Protein AF-A0A1F9VKQ4-F1 (afdb_monomer)

Structure (mmCIF, N/CA/C/O backbone):
data_AF-A0A1F9VKQ4-F1
#
_entry.id   AF-A0A1F9VKQ4-F1
#
loop_
_atom_site.group_PDB
_atom_site.id
_atom_site.type_symbol
_atom_site.label_atom_id
_atom_site.label_alt_id
_atom_site.label_comp_id
_atom_site.label_asym_id
_atom_site.label_entity_id
_atom_site.label_seq_id
_atom_site.pdbx_PDB_ins_code
_atom_site.Cartn_x
_atom_site.Cartn_y
_atom_site.Cartn_z
_atom_site.occupancy
_atom_site.B_iso_or_equiv
_atom_site.auth_seq_id
_atom_site.auth_comp_id
_atom_site.auth_asym_id
_atom_site.auth_atom_id
_atom_site.pdbx_PDB_model_num
ATOM 1 N N . MET A 1 1 ? 46.413 15.350 55.710 1.00 57.88 1 MET A N 1
ATOM 2 C CA . MET A 1 1 ? 45.207 14.485 55.782 1.00 57.88 1 MET A CA 1
ATOM 3 C C . MET A 1 1 ? 43.897 15.227 55.455 1.00 57.88 1 MET A C 1
ATOM 5 O O . MET A 1 1 ? 42.880 14.579 55.257 1.00 57.88 1 MET A O 1
ATOM 9 N N . ASN A 1 2 ? 43.898 16.558 55.298 1.00 55.31 2 ASN A N 1
ATOM 10 C CA . ASN A 1 2 ? 42.664 17.363 55.298 1.00 55.31 2 ASN A CA 1
ATOM 11 C C . ASN A 1 2 ? 41.826 17.285 54.000 1.00 55.31 2 ASN A C 1
ATOM 13 O O . ASN A 1 2 ? 40.623 17.528 54.040 1.00 55.31 2 ASN A O 1
ATOM 17 N N . HIS A 1 3 ? 42.414 16.903 52.859 1.00 55.75 3 HIS A N 1
ATOM 18 C CA . HIS A 1 3 ? 41.674 16.792 51.591 1.00 55.75 3 HIS A CA 1
ATOM 19 C C . HIS A 1 3 ? 40.710 15.593 51.538 1.00 55.75 3 HIS A C 1
ATOM 21 O O . HIS A 1 3 ? 39.694 15.662 50.848 1.00 55.75 3 HIS A O 1
ATOM 27 N N . LEU A 1 4 ? 40.980 14.518 52.290 1.00 59.16 4 LEU A N 1
ATOM 28 C CA . LEU A 1 4 ? 40.169 13.296 52.243 1.00 59.16 4 LEU A CA 1
ATOM 29 C C . LEU A 1 4 ? 38.803 13.482 52.932 1.00 59.16 4 LEU A C 1
ATOM 31 O O . LEU A 1 4 ? 37.781 13.028 52.422 1.00 59.16 4 LEU A O 1
ATOM 35 N N . HIS A 1 5 ? 38.762 14.230 54.041 1.00 63.38 5 HIS A N 1
ATOM 36 C CA . HIS A 1 5 ? 37.509 14.577 54.720 1.00 63.38 5 HIS A CA 1
ATOM 37 C C . HIS A 1 5 ? 36.634 15.532 53.895 1.00 63.38 5 HIS A C 1
ATOM 39 O O . HIS A 1 5 ? 35.417 15.369 53.874 1.00 63.38 5 HIS A O 1
ATOM 45 N N . GLY A 1 6 ? 37.234 16.470 53.151 1.00 70.19 6 GLY A N 1
ATOM 46 C CA . GLY A 1 6 ? 36.491 17.348 52.239 1.00 70.19 6 GLY A CA 1
ATOM 47 C C . GLY A 1 6 ? 35.797 16.589 51.100 1.00 70.19 6 GLY A C 1
ATOM 48 O O . GLY A 1 6 ? 34.691 16.955 50.702 1.00 70.19 6 GLY A O 1
ATOM 49 N N . PHE A 1 7 ? 36.409 15.505 50.607 1.00 73.69 7 PHE A N 1
ATOM 50 C CA . PHE A 1 7 ? 35.797 14.642 49.595 1.00 73.69 7 PHE A CA 1
ATOM 51 C C . PHE A 1 7 ? 34.649 13.803 50.177 1.00 73.69 7 PHE A C 1
ATOM 53 O O . PHE A 1 7 ? 33.563 13.789 49.599 1.00 73.69 7 PHE A O 1
ATOM 60 N N . LEU A 1 8 ? 34.841 13.188 51.355 1.00 70.88 8 LEU A N 1
ATOM 61 C CA . LEU A 1 8 ? 33.775 12.445 52.043 1.00 70.88 8 LEU A CA 1
ATOM 62 C C . LEU A 1 8 ? 32.556 13.327 52.349 1.00 70.88 8 LEU A C 1
ATOM 64 O O . LEU A 1 8 ? 31.427 12.914 52.104 1.00 70.88 8 LEU A O 1
ATOM 68 N N . TYR A 1 9 ? 32.773 14.549 52.846 1.00 77.50 9 TYR A N 1
ATOM 69 C CA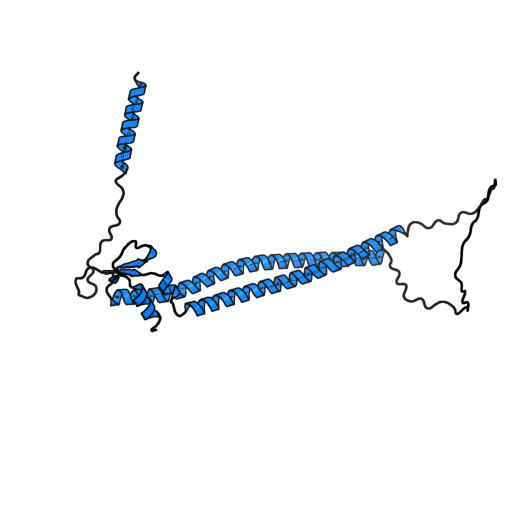 . TYR A 1 9 ? 31.677 15.454 53.199 1.00 77.50 9 TYR A CA 1
ATOM 70 C C . TYR A 1 9 ? 30.885 15.903 51.963 1.00 77.50 9 TYR A C 1
ATOM 72 O O . TYR A 1 9 ? 29.659 15.958 51.999 1.00 77.50 9 TYR A O 1
ATOM 80 N N . ARG A 1 10 ? 31.567 16.154 50.835 1.00 75.38 10 ARG A N 1
ATOM 81 C CA . ARG A 1 10 ? 30.910 16.448 49.550 1.00 75.38 10 ARG A CA 1
ATOM 82 C C . ARG A 1 10 ? 30.134 15.252 49.002 1.00 75.38 10 ARG A C 1
ATOM 84 O O . ARG A 1 10 ? 29.016 15.444 48.537 1.00 75.38 10 ARG A O 1
ATOM 91 N N . ALA A 1 11 ? 30.686 14.041 49.086 1.00 75.06 11 ALA A N 1
ATOM 92 C CA . ALA A 1 11 ? 29.993 12.824 48.665 1.00 75.06 11 ALA A CA 1
ATOM 93 C C . ALA A 1 11 ? 28.734 12.561 49.511 1.00 75.06 11 ALA A C 1
ATOM 95 O O . ALA A 1 11 ? 27.682 12.261 48.954 1.00 75.06 11 ALA A O 1
ATOM 96 N N . LEU A 1 12 ? 28.818 12.751 50.834 1.00 75.50 12 LEU A N 1
ATOM 97 C CA . LEU A 1 12 ? 27.683 12.639 51.755 1.00 75.50 12 LEU A CA 1
ATOM 98 C C . LEU A 1 12 ? 26.583 13.663 51.435 1.00 75.50 12 LEU A C 1
ATOM 100 O O . LEU A 1 12 ? 25.410 13.307 51.385 1.00 75.50 12 LEU A O 1
ATOM 104 N N . LEU A 1 13 ? 26.959 14.921 51.184 1.00 70.62 13 LEU A N 1
ATOM 105 C CA . LEU A 1 13 ? 26.013 15.997 50.872 1.00 70.62 13 LEU A CA 1
ATOM 106 C C . LEU A 1 13 ? 25.317 15.753 49.520 1.00 70.62 13 LEU A C 1
ATOM 108 O O . LEU A 1 13 ? 24.111 15.951 49.413 1.00 70.62 13 LEU A O 1
ATOM 112 N N . LEU A 1 14 ? 26.042 15.228 48.525 1.00 68.50 14 LEU A N 1
ATOM 113 C CA . LEU A 1 14 ? 25.485 14.856 47.218 1.00 68.50 14 LEU A CA 1
ATOM 114 C C . LEU A 1 14 ? 24.516 13.659 47.332 1.00 68.50 14 LEU A C 1
ATOM 116 O O . LEU A 1 14 ? 23.431 13.693 46.752 1.00 68.50 14 LEU A O 1
ATOM 120 N N . LEU A 1 15 ? 24.843 12.655 48.156 1.00 65.94 15 LEU A N 1
ATOM 121 C CA . LEU A 1 15 ? 23.941 11.542 48.496 1.00 65.94 15 LEU A CA 1
ATOM 122 C C . LEU A 1 15 ? 22.670 12.012 49.223 1.00 65.94 15 LEU A C 1
ATOM 124 O O . LEU A 1 15 ? 21.581 11.525 48.922 1.00 65.94 15 LEU A O 1
ATOM 128 N N . LEU A 1 16 ? 22.792 12.988 50.130 1.00 65.69 16 LEU A N 1
ATOM 129 C CA . LEU A 1 16 ? 21.657 13.580 50.844 1.00 65.69 16 LEU A CA 1
ATOM 130 C C . LEU A 1 16 ? 20.734 14.375 49.904 1.00 65.69 16 LEU A C 1
ATOM 132 O O . LEU A 1 16 ? 19.516 14.301 50.029 1.00 65.69 16 LEU A O 1
ATOM 136 N N . THR A 1 17 ? 21.291 15.106 48.932 1.00 61.44 17 THR A N 1
ATOM 137 C CA . THR A 1 17 ? 20.478 15.809 47.923 1.00 61.44 17 THR A CA 1
ATOM 138 C C . THR A 1 17 ? 19.822 14.865 46.918 1.00 61.44 17 THR A C 1
ATOM 140 O O . THR A 1 17 ? 18.753 15.181 46.403 1.00 61.44 17 THR A O 1
ATOM 143 N N . LEU A 1 18 ? 20.424 13.700 46.651 1.00 61.44 18 LEU A N 1
ATOM 144 C CA . LEU A 1 18 ? 19.888 12.738 45.688 1.00 61.44 18 LEU A CA 1
ATOM 145 C C . LEU A 1 18 ? 18.680 11.962 46.244 1.00 61.44 18 LEU A C 1
ATOM 147 O O . LEU A 1 18 ? 17.774 11.644 45.480 1.00 61.44 18 LEU A O 1
ATOM 151 N N . SER A 1 19 ? 18.610 11.708 47.559 1.00 59.59 19 SER A N 1
ATOM 152 C CA . SER A 1 19 ? 17.428 11.071 48.165 1.00 59.59 19 SER A CA 1
ATOM 153 C C . SER A 1 19 ? 16.208 11.999 48.228 1.00 59.59 19 SER A C 1
ATOM 155 O O . SER A 1 19 ? 15.076 11.528 48.125 1.00 59.59 19 SER A O 1
ATOM 157 N N . ALA A 1 20 ? 16.423 13.315 48.331 1.00 57.75 20 ALA A N 1
ATOM 158 C CA . ALA A 1 20 ? 15.356 14.315 48.385 1.00 57.75 20 ALA A CA 1
ATOM 159 C C . ALA A 1 20 ? 14.587 14.489 47.058 1.00 57.75 20 ALA A C 1
ATOM 161 O O . ALA A 1 20 ? 13.496 15.058 47.059 1.00 57.75 20 ALA A O 1
ATOM 162 N N . LEU A 1 21 ? 15.123 14.001 45.931 1.00 56.91 21 LEU A N 1
ATOM 163 C CA . LEU A 1 21 ? 14.508 14.160 44.605 1.00 56.91 21 LEU A CA 1
ATOM 164 C C . LEU A 1 21 ? 13.556 13.008 44.218 1.00 56.91 21 LEU A C 1
ATOM 166 O O . LEU A 1 21 ? 12.821 13.118 43.240 1.00 56.91 21 LEU A O 1
ATOM 170 N N . SER A 1 22 ? 13.514 11.926 45.001 1.00 59.12 22 SER A N 1
ATOM 171 C CA . SER A 1 22 ? 12.709 10.723 44.718 1.00 59.12 22 SER A CA 1
ATOM 172 C C . SER A 1 22 ? 11.202 10.868 45.002 1.00 59.12 22 SER A C 1
ATOM 174 O O . SER A 1 22 ? 10.463 9.896 44.881 1.00 59.12 22 SER A O 1
ATOM 176 N N . GLY A 1 23 ? 10.733 12.056 45.399 1.00 57.00 23 GLY A N 1
ATOM 177 C CA . GLY A 1 23 ? 9.344 12.309 45.812 1.00 57.00 23 GLY A CA 1
ATOM 178 C C . GLY A 1 23 ? 8.351 12.641 44.689 1.00 57.00 23 GLY A C 1
ATOM 179 O O . GLY A 1 23 ? 7.179 12.853 44.977 1.00 57.00 23 GLY A O 1
ATOM 180 N N . LEU A 1 24 ? 8.787 12.711 43.426 1.00 53.91 24 LEU A N 1
ATOM 181 C CA . LEU A 1 24 ? 7.959 13.147 42.287 1.00 53.91 24 LEU A CA 1
ATOM 182 C C . LEU A 1 24 ? 7.367 11.983 41.473 1.00 53.91 24 LEU A C 1
ATOM 184 O O . LEU A 1 24 ? 7.356 12.014 40.244 1.00 53.91 24 LEU A O 1
ATOM 188 N N . VAL A 1 25 ? 6.844 10.962 42.156 1.00 60.25 25 VAL A N 1
ATOM 189 C CA . VAL A 1 25 ? 5.980 9.943 41.534 1.00 60.25 25 VAL A CA 1
ATOM 190 C C . VAL A 1 25 ? 4.527 10.270 41.871 1.00 60.25 25 VAL A C 1
ATOM 192 O O . VAL A 1 25 ? 3.905 9.642 42.726 1.00 60.25 25 VAL A O 1
ATOM 195 N N . SER A 1 26 ? 3.994 11.302 41.218 1.00 59.41 26 SER A N 1
ATOM 196 C CA . SER A 1 26 ? 2.575 11.641 41.315 1.00 59.41 26 SER A CA 1
ATOM 197 C C . SER A 1 26 ? 1.747 10.537 40.660 1.00 59.41 26 SER A C 1
ATOM 199 O O . SER A 1 26 ? 1.803 10.359 39.443 1.00 59.41 26 SER A O 1
ATOM 201 N N . SER A 1 27 ? 0.970 9.803 41.457 1.00 64.88 27 SER A N 1
ATOM 202 C CA . SER A 1 27 ? -0.070 8.925 40.921 1.00 64.88 27 SER A CA 1
ATOM 203 C C . SER A 1 27 ? -1.095 9.770 40.162 1.00 64.88 27 SER A C 1
ATOM 205 O O . SER A 1 27 ? -1.531 10.809 40.663 1.00 64.88 27 SER A O 1
ATOM 207 N N . VAL A 1 28 ? -1.485 9.339 38.961 1.00 65.00 28 VAL A N 1
ATOM 208 C CA . VAL A 1 28 ? -2.601 9.955 38.232 1.00 65.00 28 VAL A CA 1
ATOM 209 C C . VAL A 1 28 ? -3.895 9.454 38.863 1.00 65.00 28 VAL A C 1
ATOM 211 O O . VAL A 1 28 ? -4.481 8.461 38.435 1.00 65.00 28 VAL A O 1
ATOM 214 N N . GLU A 1 29 ? -4.327 10.134 39.918 1.00 62.53 29 GLU A N 1
ATOM 215 C CA . GLU A 1 29 ? -5.681 9.982 40.435 1.00 62.53 29 GLU A CA 1
ATOM 216 C C . GLU A 1 29 ? -6.648 10.650 39.455 1.00 62.53 29 GLU A C 1
ATOM 218 O O . GLU A 1 29 ? -6.517 11.834 39.147 1.00 62.53 29 GLU A O 1
ATOM 223 N N . ILE A 1 30 ? -7.613 9.884 38.943 1.00 65.75 30 ILE A N 1
ATOM 224 C CA . ILE A 1 30 ? -8.718 10.416 38.144 1.00 65.75 30 ILE A CA 1
ATOM 225 C C . ILE A 1 30 ? -9.834 10.778 39.133 1.00 65.75 30 ILE A C 1
ATOM 227 O O . ILE A 1 30 ? -10.497 9.866 39.638 1.00 65.75 30 ILE A O 1
ATOM 231 N N . PRO A 1 31 ? -10.061 12.068 39.454 1.00 56.34 31 PRO A N 1
ATOM 232 C CA . PRO A 1 31 ? -11.172 12.450 40.306 1.00 56.34 31 PRO A CA 1
ATOM 233 C C . PRO A 1 31 ? -12.478 12.181 39.557 1.00 56.34 31 PRO A C 1
ATOM 235 O O . PRO A 1 31 ? -12.860 12.921 38.653 1.00 56.34 31 PRO A O 1
ATOM 238 N N . LEU A 1 32 ? -13.175 11.114 39.949 1.00 58.09 32 LEU A N 1
ATOM 239 C CA . LEU A 1 32 ? -14.551 10.872 39.532 1.00 58.09 32 LEU A CA 1
ATOM 240 C C . LEU A 1 32 ? -15.447 11.906 40.223 1.00 58.09 32 LEU A C 1
ATOM 242 O O . LEU A 1 32 ? -16.005 11.659 41.296 1.00 58.09 32 LEU A O 1
ATOM 246 N N . GLU A 1 33 ? -15.555 13.088 39.615 1.00 53.28 33 GLU A N 1
ATOM 247 C CA . GLU A 1 33 ? -16.586 14.055 39.970 1.00 53.28 33 GLU A CA 1
ATOM 248 C C . GLU A 1 33 ? -17.944 13.345 39.910 1.00 53.28 33 GLU A C 1
ATOM 250 O O . GLU A 1 33 ? -18.244 12.621 38.958 1.00 53.28 33 GLU A O 1
ATOM 255 N N . LYS A 1 34 ? -18.771 13.519 40.948 1.00 46.44 34 LYS A N 1
ATOM 256 C CA . LYS A 1 34 ? -20.112 12.921 41.020 1.00 46.44 34 LYS A CA 1
ATOM 257 C C . LYS A 1 34 ? -21.082 13.681 40.111 1.00 46.44 34 LYS A C 1
ATOM 259 O O . LYS A 1 34 ? -22.058 14.264 40.579 1.00 46.44 34 LYS A O 1
ATOM 264 N N . GLY A 1 35 ? -20.794 13.673 38.813 1.00 45.03 35 GLY A N 1
ATOM 265 C CA . GLY A 1 35 ? -21.676 14.165 37.771 1.00 45.03 35 GLY A CA 1
ATOM 266 C C . GLY A 1 35 ? -22.963 13.353 37.782 1.00 45.03 35 GLY A C 1
ATOM 267 O O . GLY A 1 35 ? -22.974 12.183 37.407 1.00 45.03 35 GLY A O 1
ATOM 268 N N . VAL A 1 36 ? -24.054 13.974 38.230 1.00 44.88 36 VAL A N 1
ATOM 269 C CA . VAL A 1 36 ? -25.391 13.375 38.201 1.00 44.88 36 VAL A CA 1
ATOM 270 C C . VAL A 1 36 ? -25.880 13.352 36.754 1.00 44.88 36 VAL A C 1
ATOM 272 O O . VAL A 1 36 ? -26.645 14.213 36.323 1.00 44.88 36 VAL A O 1
ATOM 275 N N . ILE A 1 37 ? -25.444 12.349 35.994 1.00 49.03 37 ILE A N 1
ATOM 276 C CA . ILE A 1 37 ? -26.056 12.022 34.710 1.00 49.03 37 ILE A CA 1
ATOM 277 C C . ILE A 1 37 ? -27.346 11.253 35.022 1.00 49.03 37 ILE A C 1
ATOM 279 O O . ILE A 1 37 ? -27.329 10.101 35.446 1.00 49.03 37 ILE A O 1
ATOM 283 N N . ASN A 1 38 ? -28.480 11.936 34.854 1.00 45.00 38 ASN A N 1
ATOM 284 C CA . ASN A 1 38 ? -29.836 11.383 34.934 1.00 45.00 38 ASN A CA 1
ATOM 285 C C . ASN A 1 38 ? -30.216 10.681 36.256 1.00 45.00 38 ASN A C 1
ATOM 287 O O . ASN A 1 38 ? -30.722 9.562 36.277 1.00 45.00 38 ASN A O 1
ATOM 291 N N . GLY A 1 39 ? -30.075 11.395 37.377 1.00 43.97 39 GLY A N 1
ATOM 292 C CA . GLY A 1 39 ? -30.936 11.193 38.554 1.00 43.97 39 GLY A CA 1
ATOM 293 C C . GLY A 1 39 ? -30.699 9.944 39.413 1.00 43.97 39 GLY A C 1
ATOM 294 O O . GLY A 1 39 ? -31.391 9.781 40.417 1.00 43.97 39 GLY A O 1
ATOM 295 N N . SER A 1 40 ? -29.717 9.096 39.097 1.00 43.75 40 SER A N 1
ATOM 296 C CA . SER A 1 40 ? -29.242 8.055 40.017 1.00 43.75 40 SER A CA 1
ATOM 297 C C . SER A 1 40 ? -27.865 8.438 40.558 1.00 43.75 40 SER A C 1
ATOM 299 O O . SER A 1 40 ? -26.942 8.687 39.790 1.00 43.75 40 SER A O 1
ATOM 301 N N . GLY A 1 41 ? -27.717 8.507 41.885 1.00 42.62 41 GLY A N 1
ATOM 302 C CA . GLY A 1 41 ? -26.479 8.919 42.565 1.00 42.62 41 GLY A CA 1
ATOM 303 C C . GLY A 1 41 ? -25.359 7.872 42.542 1.00 42.62 41 GLY A C 1
ATOM 304 O O . GLY A 1 41 ? -24.654 7.712 43.538 1.00 42.62 41 GLY A O 1
ATOM 305 N N . LYS A 1 42 ? -25.233 7.122 41.444 1.00 48.66 42 LYS A N 1
ATOM 306 C CA . LYS A 1 42 ? -24.155 6.161 41.223 1.00 48.66 42 LYS A CA 1
ATOM 307 C C . LYS A 1 42 ? -22.899 6.914 40.790 1.00 48.66 42 LYS A C 1
ATOM 309 O O . LYS A 1 42 ? -22.965 7.809 39.954 1.00 48.66 42 LYS A O 1
ATOM 314 N N . SER A 1 43 ? -21.754 6.546 41.358 1.00 52.44 43 SER A N 1
ATOM 315 C CA . SER A 1 43 ? -20.458 6.854 40.748 1.00 52.44 43 SER A CA 1
ATOM 316 C C . SER A 1 43 ? -20.433 6.271 39.339 1.00 52.44 43 SER A C 1
ATOM 318 O O . SER A 1 43 ? -20.848 5.126 39.172 1.00 52.44 43 SER A O 1
ATOM 320 N N . GLY A 1 44 ? -19.958 7.039 38.361 1.00 62.28 44 GLY A N 1
ATOM 321 C CA . GLY A 1 44 ? -19.877 6.588 36.977 1.00 62.28 44 GLY A CA 1
ATOM 322 C C . GLY A 1 44 ? -19.103 5.280 36.848 1.00 62.28 44 GLY A C 1
ATOM 323 O O . GLY A 1 44 ? -17.935 5.223 37.235 1.00 62.28 44 GLY A O 1
ATOM 324 N N . ASP A 1 45 ? -19.751 4.244 36.316 1.00 81.19 45 ASP A N 1
ATOM 325 C CA . ASP A 1 45 ? -19.112 2.942 36.154 1.00 81.19 45 ASP A CA 1
ATOM 326 C C . ASP A 1 45 ? -18.014 3.029 35.081 1.00 81.19 45 ASP A C 1
ATOM 328 O O . ASP A 1 45 ? -18.150 3.718 34.061 1.00 81.19 45 ASP A O 1
ATOM 332 N N . ILE A 1 46 ? -16.904 2.333 35.334 1.00 88.00 46 ILE A N 1
ATOM 333 C CA . ILE A 1 46 ? -15.792 2.190 34.393 1.00 88.00 46 ILE A CA 1
ATOM 334 C C . ILE A 1 46 ? -15.998 0.881 33.636 1.00 88.00 46 ILE A C 1
ATOM 336 O O . ILE A 1 46 ? -16.080 -0.184 34.250 1.00 88.00 46 ILE A O 1
ATOM 340 N N . ALA A 1 47 ? -16.046 0.959 32.309 1.00 92.12 47 ALA A N 1
ATOM 341 C CA . ALA A 1 47 ? -16.046 -0.205 31.433 1.00 92.12 47 ALA A CA 1
ATOM 342 C C . ALA A 1 47 ? -14.702 -0.357 30.714 1.00 92.12 47 ALA A C 1
ATOM 344 O O . ALA A 1 47 ? -13.912 0.584 30.594 1.00 92.12 47 ALA A O 1
ATOM 345 N N . TYR A 1 48 ? -14.455 -1.548 30.180 1.00 93.56 48 TYR A N 1
ATOM 346 C CA . TYR A 1 48 ? -13.359 -1.791 29.254 1.00 93.56 48 TYR A CA 1
ATOM 347 C C . TYR A 1 48 ? -13.820 -2.609 28.049 1.00 93.56 48 TYR A C 1
ATOM 349 O O . TYR A 1 48 ? -14.817 -3.329 28.102 1.00 93.56 48 TYR A O 1
ATOM 357 N N . LEU A 1 49 ? -13.104 -2.482 26.933 1.00 94.50 49 LEU A N 1
ATOM 358 C CA . LEU A 1 49 ? -13.433 -3.182 25.691 1.00 94.50 49 LEU A CA 1
ATOM 359 C C . LEU A 1 49 ? -12.193 -3.481 24.858 1.00 94.50 49 LEU A C 1
ATOM 361 O O . LEU A 1 49 ? -11.206 -2.759 24.928 1.00 94.50 49 LEU A O 1
ATOM 365 N N . ASN A 1 50 ? -12.248 -4.521 24.031 1.00 95.56 50 ASN A N 1
ATOM 366 C CA . ASN A 1 50 ? -11.175 -4.852 23.097 1.00 95.56 50 ASN A CA 1
ATOM 367 C C . ASN A 1 50 ? -11.499 -4.339 21.678 1.00 95.56 50 ASN A C 1
ATOM 369 O O . ASN A 1 50 ? -12.332 -4.927 20.980 1.00 95.56 50 ASN A O 1
ATOM 373 N N . ILE A 1 51 ? -10.840 -3.250 21.251 1.00 93.38 51 ILE A N 1
ATOM 374 C CA . ILE A 1 51 ? -11.047 -2.642 19.919 1.00 93.38 51 ILE A CA 1
ATOM 375 C C . ILE A 1 51 ? -10.741 -3.650 18.805 1.00 93.38 51 ILE A C 1
ATOM 377 O O . ILE A 1 51 ? -11.525 -3.771 17.865 1.00 93.38 51 ILE A O 1
ATOM 381 N N . ASP A 1 52 ? -9.648 -4.407 18.916 1.00 94.12 52 ASP A N 1
ATOM 382 C CA . ASP A 1 52 ? -9.173 -5.318 17.864 1.00 94.12 52 ASP A CA 1
ATOM 383 C C . ASP A 1 52 ? -10.184 -6.427 17.538 1.00 94.12 52 ASP A C 1
ATOM 385 O O . ASP A 1 52 ? -10.383 -6.789 16.371 1.00 94.12 52 ASP A O 1
ATOM 389 N N . ARG A 1 53 ? -10.867 -6.947 18.565 1.00 95.25 53 ARG A N 1
ATOM 390 C CA . ARG A 1 53 ? -11.928 -7.955 18.456 1.00 95.25 53 ARG A CA 1
ATOM 391 C C . ARG A 1 53 ? -13.204 -7.357 17.867 1.00 95.25 53 ARG A C 1
ATOM 393 O O . ARG A 1 53 ? -13.788 -7.982 16.984 1.00 95.25 53 ARG A O 1
ATOM 400 N N . ILE A 1 54 ? -13.593 -6.147 18.280 1.00 95.12 54 ILE A N 1
ATOM 401 C CA . ILE A 1 54 ? -14.745 -5.420 17.711 1.00 95.12 54 ILE A CA 1
ATOM 402 C C . ILE A 1 54 ? -14.507 -5.123 16.226 1.00 95.12 54 ILE A C 1
ATOM 404 O O . ILE A 1 54 ? -15.313 -5.506 15.379 1.00 95.12 54 ILE A O 1
ATOM 408 N N . PHE A 1 55 ? -13.365 -4.518 15.891 1.00 93.38 55 PHE A N 1
ATOM 409 C CA . PHE A 1 55 ? -12.941 -4.255 14.516 1.00 93.38 55 PHE A CA 1
ATOM 410 C C . PHE A 1 55 ? -12.894 -5.552 13.701 1.00 93.38 55 PHE A C 1
ATOM 412 O O . PHE A 1 55 ? -13.332 -5.596 12.551 1.00 93.38 55 PHE A O 1
ATOM 419 N N . SER A 1 56 ? -12.419 -6.646 14.306 1.00 92.69 56 SER A N 1
ATOM 420 C CA . SER A 1 56 ? -12.344 -7.943 13.637 1.00 92.69 56 SER A CA 1
ATOM 421 C C . SER A 1 56 ? -13.685 -8.616 13.374 1.00 92.69 56 SER A C 1
ATOM 423 O O . SER A 1 56 ? -13.764 -9.361 12.396 1.00 92.69 56 SER A O 1
ATOM 425 N N . ALA A 1 57 ? -14.698 -8.346 14.198 1.00 93.19 57 ALA A N 1
ATOM 426 C CA . ALA A 1 57 ? -16.067 -8.840 14.057 1.00 93.19 57 ALA A CA 1
ATOM 427 C C . ALA A 1 57 ? -16.993 -7.883 13.274 1.00 93.19 57 ALA A C 1
ATOM 429 O O . ALA A 1 57 ? -18.161 -8.208 13.054 1.00 93.19 57 ALA A O 1
ATOM 430 N N . HIS A 1 58 ? -16.487 -6.717 12.856 1.00 94.06 58 HIS A N 1
ATOM 431 C CA . HIS A 1 58 ? -17.266 -5.669 12.201 1.00 94.06 58 HIS A CA 1
ATOM 432 C C . HIS A 1 58 ? -17.816 -6.129 10.833 1.00 94.06 58 HIS A C 1
ATOM 434 O O . HIS A 1 58 ? -17.029 -6.537 9.970 1.00 94.06 58 HIS A O 1
ATOM 440 N N . PRO A 1 59 ? -19.130 -5.999 10.554 1.00 91.25 59 PRO A N 1
ATOM 441 C CA . PRO A 1 59 ? -19.760 -6.593 9.367 1.00 91.25 59 PRO A CA 1
ATOM 442 C C . PRO A 1 59 ? -19.178 -6.070 8.045 1.00 91.25 59 PRO A C 1
ATOM 444 O O . PRO A 1 59 ? -19.032 -6.814 7.076 1.00 91.25 59 PRO A O 1
ATOM 447 N N . MET A 1 60 ? -18.762 -4.799 7.999 1.00 90.50 60 MET A N 1
ATOM 448 C CA . MET A 1 60 ? -18.165 -4.219 6.790 1.00 90.50 60 MET A CA 1
ATOM 449 C C . MET A 1 60 ? -16.713 -4.655 6.523 1.00 90.50 60 MET A C 1
ATOM 451 O O . MET A 1 60 ? -16.238 -4.433 5.410 1.00 90.50 60 MET A O 1
ATOM 455 N N . LYS A 1 61 ? -15.999 -5.268 7.486 1.00 90.25 61 LYS A N 1
ATOM 456 C CA . LYS A 1 61 ? -14.550 -5.557 7.391 1.00 90.25 61 LYS A CA 1
ATOM 457 C C . LYS A 1 61 ? -14.181 -6.291 6.103 1.00 90.25 61 LYS A C 1
ATOM 459 O O . LYS A 1 61 ? -13.286 -5.858 5.382 1.00 90.25 61 LYS A O 1
ATOM 464 N N . ASN A 1 62 ? -14.906 -7.362 5.780 1.00 90.50 62 ASN A N 1
ATOM 465 C CA . ASN A 1 62 ? -14.633 -8.173 4.590 1.00 90.50 62 ASN A CA 1
ATOM 466 C C . ASN A 1 62 ? -14.843 -7.380 3.290 1.00 90.50 62 ASN A C 1
ATOM 468 O O . ASN A 1 62 ? -14.065 -7.528 2.351 1.00 90.50 62 ASN A O 1
ATOM 472 N N . ARG A 1 63 ? -15.849 -6.493 3.251 1.00 92.12 63 ARG A N 1
ATOM 473 C CA . ARG A 1 63 ? -16.117 -5.639 2.086 1.00 92.12 63 ARG A CA 1
ATOM 474 C C . ARG A 1 63 ? -15.029 -4.586 1.896 1.00 92.12 63 ARG A C 1
ATOM 476 O O . ARG A 1 63 ? -14.570 -4.403 0.778 1.00 92.12 63 ARG A O 1
ATOM 483 N N . LEU A 1 64 ? -14.604 -3.922 2.974 1.00 93.12 64 LEU A N 1
ATOM 484 C CA . LEU A 1 64 ? -13.554 -2.899 2.904 1.00 93.12 64 LEU A CA 1
ATOM 485 C C . LEU A 1 64 ? -12.182 -3.517 2.598 1.00 93.12 64 LEU A C 1
ATOM 487 O O . LEU A 1 64 ? -11.412 -2.932 1.844 1.00 93.12 64 LEU A O 1
ATOM 491 N N . LYS A 1 65 ? -11.902 -4.731 3.098 1.00 92.31 65 LYS A N 1
ATOM 492 C CA . LYS A 1 65 ? -10.717 -5.494 2.689 1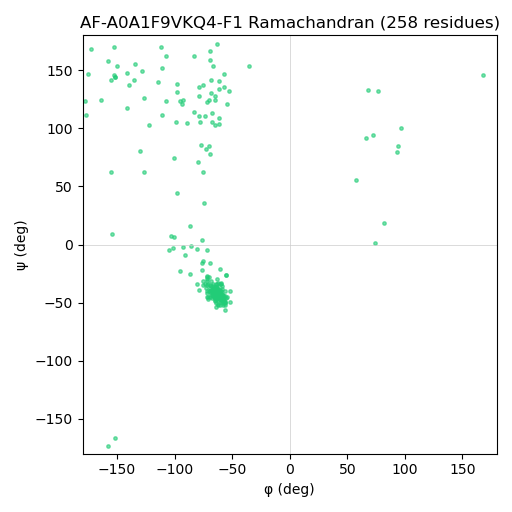.00 92.31 65 LYS A CA 1
ATOM 493 C C . LYS A 1 65 ? -10.744 -5.798 1.187 1.00 92.31 65 LYS A C 1
ATOM 495 O O . LYS A 1 65 ? -9.749 -5.556 0.517 1.00 92.31 65 LYS A O 1
ATOM 500 N N . ALA A 1 66 ? -11.868 -6.283 0.654 1.00 94.81 66 ALA A N 1
ATOM 501 C CA . ALA A 1 66 ? -12.003 -6.554 -0.779 1.00 94.81 66 ALA A CA 1
ATOM 502 C C . ALA A 1 66 ? -11.892 -5.276 -1.639 1.00 94.81 66 ALA A C 1
ATOM 504 O O . ALA A 1 66 ? -11.285 -5.307 -2.704 1.00 94.81 66 ALA A O 1
ATOM 505 N N . GLU A 1 67 ? -12.430 -4.147 -1.163 1.00 94.00 67 GLU A N 1
ATOM 506 C CA . GLU A 1 67 ? -12.300 -2.823 -1.795 1.00 94.00 67 GLU A CA 1
ATOM 507 C C . GLU A 1 67 ? -10.829 -2.369 -1.859 1.00 94.00 67 GLU A C 1
ATOM 509 O O . GLU A 1 67 ? -10.361 -1.937 -2.912 1.00 94.00 67 GLU A O 1
ATOM 514 N N . PHE A 1 68 ? -10.076 -2.545 -0.768 1.00 96.31 68 PHE A N 1
ATOM 515 C CA . PHE A 1 68 ? -8.638 -2.267 -0.718 1.00 96.31 68 PHE A CA 1
ATOM 516 C C . PHE A 1 68 ? -7.826 -3.195 -1.631 1.00 96.31 68 PHE A C 1
ATOM 518 O O . PHE A 1 68 ? -7.007 -2.733 -2.422 1.00 96.31 68 PHE A O 1
ATOM 525 N N . GLU A 1 69 ? -8.073 -4.504 -1.560 1.00 96.56 69 GLU A N 1
ATOM 526 C CA . GLU A 1 69 ? -7.357 -5.521 -2.337 1.00 96.56 69 GLU A CA 1
ATOM 527 C C . GLU A 1 69 ? -7.596 -5.348 -3.851 1.00 96.56 69 GLU A C 1
ATOM 529 O O . GLU A 1 69 ? -6.667 -5.489 -4.646 1.00 96.56 69 GLU A O 1
ATOM 534 N N . ALA A 1 70 ? -8.790 -4.900 -4.256 1.00 96.56 70 ALA A N 1
ATOM 535 C CA . ALA A 1 70 ? -9.078 -4.517 -5.638 1.00 96.56 70 ALA A CA 1
ATOM 536 C C . ALA A 1 70 ? -8.283 -3.281 -6.114 1.00 96.56 70 ALA A C 1
A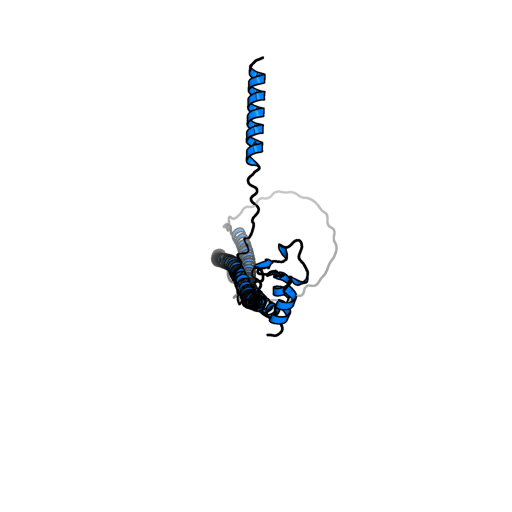TOM 538 O O . ALA A 1 70 ? -7.809 -3.271 -7.253 1.00 96.56 70 ALA A O 1
ATOM 539 N N . ASP A 1 71 ? -8.098 -2.250 -5.277 1.00 96.06 71 ASP A N 1
ATOM 540 C CA . ASP A 1 71 ? -7.272 -1.083 -5.641 1.00 96.06 71 ASP A CA 1
ATOM 541 C C . ASP A 1 71 ? -5.771 -1.432 -5.673 1.00 96.06 71 ASP A C 1
ATOM 543 O O . ASP A 1 71 ? -5.042 -0.973 -6.556 1.00 96.06 71 ASP A O 1
ATOM 547 N N . VAL A 1 72 ? -5.318 -2.322 -4.780 1.00 97.62 72 VAL A N 1
ATOM 548 C CA . VAL A 1 72 ? -3.965 -2.903 -4.811 1.00 97.62 72 VAL A CA 1
ATOM 549 C C . VAL A 1 72 ? -3.708 -3.616 -6.142 1.00 97.62 72 VAL A C 1
ATOM 551 O O . VAL A 1 72 ? -2.717 -3.312 -6.809 1.00 97.62 72 VAL A O 1
ATOM 554 N N . GLU A 1 73 ? -4.586 -4.531 -6.564 1.00 97.38 73 GLU A N 1
ATOM 555 C CA . GLU A 1 73 ? -4.406 -5.268 -7.823 1.00 97.38 73 GLU A CA 1
ATOM 556 C C . GLU A 1 73 ? -4.502 -4.360 -9.054 1.00 97.38 73 GLU A C 1
ATOM 558 O O . GLU A 1 73 ? -3.681 -4.471 -9.966 1.00 97.38 73 GLU A O 1
ATOM 563 N N . LYS A 1 74 ? -5.415 -3.381 -9.057 1.00 97.00 74 LYS A N 1
ATOM 564 C CA . LYS A 1 74 ? -5.508 -2.372 -10.122 1.00 97.00 74 LYS A CA 1
ATOM 565 C C . LYS A 1 74 ? -4.196 -1.592 -10.295 1.00 97.00 74 LYS A C 1
ATOM 567 O O . LYS A 1 74 ? -3.712 -1.441 -11.417 1.00 97.00 74 LYS A O 1
ATOM 572 N N . ARG A 1 75 ? -3.596 -1.123 -9.195 1.00 96.19 75 ARG A N 1
ATOM 573 C CA . ARG A 1 75 ? -2.323 -0.372 -9.202 1.00 96.19 75 ARG A CA 1
ATOM 574 C C . ARG A 1 75 ? -1.115 -1.243 -9.541 1.00 96.19 75 ARG A C 1
ATOM 576 O O . ARG A 1 75 ? -0.186 -0.768 -10.193 1.00 96.19 75 ARG A O 1
ATOM 583 N N . LYS A 1 76 ? -1.115 -2.518 -9.134 1.00 95.81 76 LYS A N 1
ATOM 584 C CA . LYS A 1 76 ? -0.106 -3.497 -9.571 1.00 95.81 76 LYS A CA 1
ATOM 585 C C . LYS A 1 76 ? -0.192 -3.737 -11.077 1.00 95.81 76 LYS A C 1
ATOM 587 O O . LYS A 1 76 ? 0.840 -3.700 -11.741 1.00 95.81 76 LYS A O 1
ATOM 592 N N . ALA A 1 77 ? -1.394 -3.942 -11.619 1.00 96.62 77 ALA A N 1
ATOM 593 C CA . ALA A 1 77 ? -1.608 -4.191 -13.044 1.00 96.62 77 ALA A CA 1
ATOM 594 C C . ALA A 1 77 ? -1.103 -3.031 -13.922 1.00 96.62 77 ALA A C 1
ATOM 596 O O . ALA A 1 77 ? -0.459 -3.271 -14.941 1.00 96.62 77 ALA A O 1
ATOM 597 N N . GLU A 1 78 ? -1.311 -1.783 -13.489 1.00 95.75 78 GLU A N 1
ATOM 598 C CA . GLU A 1 78 ? -0.757 -0.585 -14.135 1.00 95.75 78 GLU A CA 1
ATOM 599 C C . GLU A 1 78 ? 0.784 -0.637 -14.213 1.00 95.75 78 GLU A C 1
ATOM 601 O O . GLU A 1 78 ? 1.367 -0.498 -15.291 1.00 95.75 78 GLU A O 1
ATOM 606 N N . ILE A 1 79 ? 1.455 -0.928 -13.091 1.00 96.31 79 ILE A N 1
ATOM 607 C CA . ILE A 1 79 ? 2.922 -1.056 -13.028 1.00 96.31 79 ILE A CA 1
ATOM 608 C C . ILE A 1 79 ? 3.423 -2.227 -13.891 1.00 96.31 79 ILE A C 1
ATOM 610 O O . ILE A 1 79 ? 4.433 -2.090 -14.584 1.00 96.31 79 ILE A O 1
ATOM 614 N N . VAL A 1 80 ? 2.724 -3.366 -13.885 1.00 97.31 80 VAL A N 1
ATOM 615 C CA . VAL A 1 80 ? 3.062 -4.542 -14.706 1.00 97.31 80 VAL A CA 1
ATOM 616 C C . VAL A 1 80 ? 2.961 -4.220 -16.198 1.00 97.31 80 VAL A C 1
ATOM 618 O O . VAL A 1 80 ? 3.861 -4.591 -16.949 1.00 97.31 80 VAL A O 1
ATOM 621 N N . LEU A 1 81 ? 1.936 -3.479 -16.629 1.00 96.12 81 LEU A N 1
ATOM 622 C CA . LEU A 1 81 ? 1.763 -3.074 -18.026 1.00 96.12 81 LEU A CA 1
ATOM 623 C C . LEU A 1 81 ? 2.895 -2.144 -18.496 1.00 96.12 81 LEU A C 1
ATOM 625 O O . LEU A 1 81 ? 3.470 -2.364 -19.565 1.00 96.12 81 LEU A O 1
ATOM 629 N N . LEU A 1 82 ? 3.280 -1.152 -17.683 1.00 95.06 82 LEU A N 1
ATOM 630 C CA . LEU A 1 82 ? 4.433 -0.293 -17.984 1.00 95.06 82 LEU A CA 1
ATOM 631 C C . LEU A 1 82 ? 5.754 -1.087 -17.996 1.00 95.06 82 LEU A C 1
ATOM 633 O O . LEU A 1 82 ? 6.605 -0.853 -18.857 1.00 95.06 82 LEU A O 1
ATOM 637 N N . SER A 1 83 ? 5.921 -2.037 -17.072 1.00 95.25 83 SER A N 1
ATOM 638 C CA . SER A 1 83 ? 7.098 -2.913 -16.996 1.00 95.25 83 SER A CA 1
ATOM 639 C C . SER A 1 83 ? 7.218 -3.827 -18.224 1.00 95.25 83 SER A C 1
ATOM 641 O O . SER A 1 83 ? 8.306 -3.959 -18.786 1.00 95.25 83 SER A O 1
ATOM 643 N N . GLY A 1 84 ? 6.098 -4.381 -18.705 1.00 96.75 84 GLY A N 1
ATOM 644 C CA . GLY A 1 84 ? 6.029 -5.163 -19.943 1.00 96.75 84 GLY A CA 1
ATOM 645 C C . GLY A 1 84 ? 6.480 -4.357 -21.162 1.00 96.75 84 GLY A C 1
ATOM 646 O O . GLY A 1 84 ? 7.395 -4.774 -21.867 1.00 96.75 84 GLY A O 1
ATOM 647 N N . ALA A 1 85 ? 5.957 -3.138 -21.330 1.00 95.56 85 ALA A N 1
ATOM 648 C CA . ALA A 1 85 ? 6.387 -2.245 -22.410 1.00 95.56 85 ALA A CA 1
ATOM 649 C C . ALA A 1 85 ? 7.893 -1.906 -22.348 1.00 95.56 85 ALA A C 1
ATOM 651 O O . ALA A 1 85 ? 8.543 -1.742 -23.380 1.00 95.56 85 ALA A O 1
ATOM 652 N N . VAL A 1 86 ? 8.479 -1.821 -21.147 1.00 96.44 86 VAL A N 1
ATOM 653 C CA . VAL A 1 86 ? 9.935 -1.679 -20.984 1.00 96.44 86 VAL A CA 1
ATOM 654 C C . VAL A 1 86 ? 10.670 -2.966 -21.374 1.00 96.44 86 VAL A C 1
ATOM 656 O O . VAL A 1 86 ? 11.717 -2.879 -22.013 1.00 96.44 86 VAL A O 1
ATOM 659 N N . ALA A 1 87 ? 10.158 -4.152 -21.041 1.00 96.81 87 ALA A N 1
ATOM 660 C CA . ALA A 1 87 ? 10.752 -5.426 -21.454 1.00 96.81 87 ALA A CA 1
ATOM 661 C C . ALA A 1 87 ? 10.788 -5.576 -22.988 1.00 96.81 87 ALA A C 1
ATOM 663 O O . ALA A 1 87 ? 11.841 -5.909 -23.538 1.00 96.81 87 ALA A O 1
ATOM 664 N N . ASP A 1 88 ? 9.699 -5.228 -23.677 1.00 96.81 88 ASP A N 1
ATOM 665 C CA . ASP A 1 88 ? 9.624 -5.241 -25.143 1.00 96.81 88 ASP A CA 1
ATOM 666 C C . ASP A 1 88 ? 10.622 -4.263 -25.783 1.00 96.81 88 ASP A C 1
ATOM 668 O O . ASP A 1 88 ? 11.356 -4.630 -26.703 1.00 96.81 88 ASP A O 1
ATOM 672 N N . LEU A 1 89 ? 10.741 -3.041 -25.248 1.00 95.62 89 LEU A N 1
ATOM 673 C CA . LEU A 1 89 ? 11.745 -2.077 -25.710 1.00 95.62 89 LEU A CA 1
ATOM 674 C C . LEU A 1 89 ? 13.184 -2.580 -25.496 1.00 95.62 89 LEU A C 1
ATOM 676 O O . LEU A 1 89 ? 14.018 -2.416 -26.385 1.00 95.62 89 LEU A O 1
ATOM 680 N N . ASN A 1 90 ? 13.488 -3.236 -24.367 1.00 96.25 90 ASN A N 1
ATOM 681 C CA . ASN A 1 90 ? 14.812 -3.839 -24.156 1.00 96.25 90 ASN A CA 1
ATOM 682 C C . ASN A 1 90 ? 15.089 -4.968 -25.169 1.00 96.25 90 ASN A C 1
ATOM 684 O O . ASN A 1 90 ? 16.214 -5.083 -25.650 1.00 96.25 90 ASN A O 1
ATOM 688 N N . LYS A 1 91 ? 14.081 -5.773 -25.539 1.00 96.88 91 LYS A N 1
ATOM 689 C CA . LYS A 1 91 ? 14.216 -6.805 -26.583 1.00 96.88 91 LYS A CA 1
ATOM 690 C C . LYS A 1 91 ? 14.580 -6.190 -27.940 1.00 96.88 91 LYS A C 1
ATOM 692 O O . LYS A 1 91 ? 15.453 -6.719 -28.626 1.00 96.88 91 LYS A O 1
ATOM 697 N N . ILE A 1 92 ? 13.968 -5.056 -28.296 1.00 95.88 92 ILE A N 1
ATOM 698 C CA . ILE A 1 92 ? 14.312 -4.307 -29.515 1.00 95.88 92 ILE A CA 1
ATOM 699 C C . ILE A 1 92 ? 15.746 -3.765 -29.427 1.00 95.88 92 ILE A C 1
ATOM 701 O O . ILE A 1 92 ? 16.515 -3.966 -30.361 1.00 95.88 92 ILE A O 1
ATOM 705 N N . VAL A 1 93 ? 16.150 -3.163 -28.298 1.00 95.75 93 VAL A N 1
ATOM 706 C CA . VAL A 1 93 ? 17.537 -2.692 -28.098 1.00 95.75 93 VAL A CA 1
ATOM 707 C C . VAL A 1 93 ? 18.547 -3.825 -28.287 1.00 95.75 93 VAL A C 1
ATOM 709 O O . VAL A 1 93 ? 19.543 -3.627 -28.981 1.00 95.75 93 VAL A O 1
ATOM 712 N N . VAL A 1 94 ? 18.297 -5.016 -27.731 1.00 96.75 94 VAL A N 1
ATOM 713 C CA . VAL A 1 94 ? 19.182 -6.182 -27.905 1.00 96.75 94 VAL A CA 1
ATOM 714 C C . VAL A 1 94 ? 19.277 -6.596 -29.379 1.00 96.75 94 VAL A C 1
ATOM 716 O O . VAL A 1 94 ? 20.392 -6.771 -29.865 1.00 96.75 94 VAL A O 1
ATOM 719 N N . SER A 1 95 ? 18.153 -6.684 -30.103 1.00 96.06 95 SER A N 1
ATOM 720 C CA . SER A 1 95 ? 18.143 -7.010 -31.543 1.00 96.06 95 SER A CA 1
ATOM 721 C C . SER A 1 95 ? 18.925 -5.985 -32.370 1.00 96.06 95 SER A C 1
ATOM 723 O O . SER A 1 95 ? 19.855 -6.335 -33.090 1.00 96.06 95 SER A O 1
ATOM 725 N N . THR A 1 96 ? 18.628 -4.695 -32.207 1.00 93.75 96 THR A N 1
ATOM 726 C CA . THR A 1 96 ? 19.321 -3.631 -32.946 1.00 93.75 96 THR A CA 1
ATOM 727 C C . THR A 1 96 ? 20.816 -3.587 -32.608 1.00 93.75 96 THR A C 1
ATOM 729 O O . THR A 1 96 ? 21.638 -3.316 -33.480 1.00 93.75 96 THR A O 1
ATOM 732 N N . THR A 1 97 ? 21.201 -3.912 -31.368 1.00 94.31 97 THR A N 1
ATOM 733 C CA . THR A 1 97 ? 22.615 -4.005 -30.965 1.00 94.31 97 THR A CA 1
ATOM 734 C C . THR A 1 97 ? 23.339 -5.142 -31.691 1.00 94.31 97 THR A C 1
ATOM 736 O O . THR A 1 97 ? 24.468 -4.946 -32.143 1.00 94.31 97 THR A O 1
ATOM 739 N N . THR A 1 98 ? 22.724 -6.323 -31.834 1.00 95.44 98 THR A N 1
ATOM 740 C CA . THR A 1 98 ? 23.355 -7.435 -32.567 1.00 95.44 98 THR A CA 1
ATOM 741 C C . THR A 1 98 ? 23.458 -7.134 -34.061 1.00 95.44 98 THR A C 1
ATOM 743 O O . THR A 1 98 ? 24.514 -7.375 -34.642 1.00 95.44 98 THR A O 1
ATOM 746 N N . GLU A 1 99 ? 22.442 -6.508 -34.661 1.00 93.69 99 GLU A N 1
ATOM 747 C CA . GLU A 1 99 ? 22.493 -6.015 -36.046 1.00 93.69 99 GLU A CA 1
ATOM 748 C C . GLU A 1 99 ? 23.635 -5.012 -36.268 1.00 93.69 99 GLU A C 1
ATOM 750 O O . GLU A 1 99 ? 24.427 -5.186 -37.194 1.00 93.69 99 GLU A O 1
ATOM 755 N N . ILE A 1 100 ? 23.774 -4.002 -35.397 1.00 93.38 100 ILE A N 1
ATOM 756 C CA . ILE A 1 100 ? 24.874 -3.024 -35.456 1.00 93.38 100 ILE A CA 1
ATOM 757 C C . ILE A 1 100 ? 26.234 -3.726 -35.339 1.00 93.38 100 ILE A C 1
ATOM 759 O O . ILE A 1 100 ? 27.160 -3.397 -36.079 1.00 93.38 100 ILE A O 1
ATOM 763 N N . ASN A 1 101 ? 26.374 -4.703 -34.440 1.00 94.06 101 ASN A N 1
ATOM 764 C CA . ASN A 1 101 ? 27.630 -5.433 -34.263 1.00 94.06 101 ASN A CA 1
ATOM 765 C C . ASN A 1 101 ? 27.983 -6.291 -35.490 1.00 94.06 101 ASN A C 1
ATOM 767 O O . ASN A 1 101 ? 29.140 -6.302 -35.910 1.00 94.06 101 ASN A O 1
ATOM 771 N N . HIS A 1 102 ? 27.002 -6.958 -36.106 1.00 93.12 102 HIS A N 1
ATOM 772 C CA . HIS A 1 102 ? 27.204 -7.698 -37.355 1.00 93.12 102 HIS A CA 1
ATOM 773 C C . HIS A 1 102 ? 27.566 -6.760 -38.517 1.00 93.12 102 HIS A C 1
ATOM 775 O O . HIS A 1 102 ? 28.502 -7.045 -39.262 1.00 93.12 102 HIS A O 1
ATOM 781 N N . ALA A 1 103 ? 26.892 -5.610 -38.632 1.00 91.44 103 ALA A N 1
ATOM 782 C CA . ALA A 1 103 ? 27.203 -4.588 -39.629 1.00 91.44 103 ALA A CA 1
ATOM 783 C C . ALA A 1 103 ? 28.627 -4.026 -39.448 1.00 91.44 103 ALA A C 1
ATOM 785 O O . ALA A 1 103 ? 29.383 -3.932 -40.412 1.00 91.44 103 ALA A O 1
ATOM 786 N N . LYS A 1 104 ? 29.049 -3.737 -38.209 1.00 92.50 104 LYS A N 1
ATOM 787 C CA . LYS A 1 104 ? 30.422 -3.299 -37.897 1.00 92.50 104 LYS A CA 1
ATOM 788 C C . LYS A 1 104 ? 31.474 -4.353 -38.250 1.00 92.50 104 LYS A C 1
ATOM 790 O O . LYS A 1 104 ? 32.528 -3.995 -38.774 1.00 92.50 104 LYS A O 1
ATOM 795 N N . LEU A 1 105 ? 31.192 -5.636 -38.013 1.00 92.06 105 LEU A N 1
ATOM 796 C CA . LEU A 1 105 ? 32.080 -6.730 -38.415 1.00 92.06 105 LEU A CA 1
ATOM 797 C C . LEU A 1 105 ? 32.187 -6.834 -39.947 1.00 92.06 105 LEU A C 1
ATOM 799 O O . LEU A 1 105 ? 33.291 -6.946 -40.475 1.00 92.06 105 LEU A O 1
ATOM 803 N N . ALA A 1 106 ? 31.066 -6.725 -40.666 1.00 90.00 106 ALA A N 1
ATOM 804 C CA . ALA A 1 106 ? 31.057 -6.696 -42.129 1.00 90.00 106 ALA A CA 1
ATOM 805 C C . ALA A 1 106 ? 31.845 -5.494 -42.682 1.00 90.00 106 ALA A C 1
ATOM 807 O O . ALA A 1 106 ? 32.673 -5.662 -43.575 1.00 90.00 106 ALA A O 1
ATOM 808 N N . LEU A 1 107 ? 31.668 -4.303 -42.097 1.00 89.31 107 LEU A N 1
ATOM 809 C CA . LEU A 1 107 ? 32.423 -3.100 -42.453 1.00 89.31 107 LEU A CA 1
ATOM 810 C C . LEU A 1 107 ? 33.934 -3.282 -42.251 1.00 89.31 107 LEU A C 1
ATOM 812 O O . LEU A 1 107 ? 34.727 -2.879 -43.102 1.00 89.31 107 LEU A O 1
ATOM 816 N N . MET A 1 108 ? 34.337 -3.900 -41.137 1.00 89.75 108 MET A N 1
ATOM 817 C CA . MET A 1 108 ? 35.738 -4.209 -40.842 1.00 89.75 108 MET A CA 1
ATOM 818 C C . MET A 1 108 ? 36.338 -5.154 -41.891 1.00 89.75 108 MET A C 1
ATOM 820 O O . MET A 1 108 ? 37.455 -4.916 -42.347 1.00 89.75 108 MET A O 1
ATOM 824 N N . ILE A 1 109 ? 35.596 -6.184 -42.311 1.00 89.50 109 ILE A N 1
ATOM 825 C CA . ILE A 1 109 ? 36.027 -7.112 -43.366 1.00 89.50 109 ILE A CA 1
ATOM 826 C C . ILE A 1 109 ? 36.178 -6.370 -44.701 1.00 89.50 109 ILE A C 1
ATOM 828 O O . ILE A 1 109 ? 37.248 -6.443 -45.300 1.00 89.50 109 ILE A O 1
ATOM 832 N N . ILE A 1 110 ? 35.168 -5.598 -45.123 1.00 86.06 110 ILE A N 1
ATOM 833 C CA . ILE A 1 110 ? 35.185 -4.837 -46.387 1.00 86.06 110 ILE A CA 1
ATOM 834 C C . ILE A 1 110 ? 36.385 -3.878 -46.434 1.00 86.06 110 ILE A C 1
ATOM 836 O O . ILE A 1 110 ? 37.156 -3.895 -47.394 1.00 86.06 110 ILE A O 1
ATOM 840 N N . ARG A 1 111 ? 36.601 -3.097 -45.366 1.00 85.25 111 ARG A N 1
ATOM 841 C CA . ARG A 1 111 ? 37.749 -2.181 -45.247 1.00 85.25 111 ARG A CA 1
ATOM 842 C C . ARG A 1 111 ? 39.094 -2.924 -45.248 1.00 85.25 111 ARG A C 1
ATOM 844 O O . ARG A 1 111 ? 40.043 -2.434 -45.848 1.00 85.25 111 ARG A O 1
ATOM 851 N N . SER A 1 112 ? 39.176 -4.109 -44.637 1.00 82.06 112 SER A N 1
ATOM 852 C CA . SER A 1 112 ? 40.383 -4.955 -44.652 1.00 82.06 112 SER A CA 1
ATOM 853 C C . SER A 1 112 ? 40.684 -5.544 -46.039 1.00 82.06 112 SER A C 1
ATOM 855 O O . SER A 1 112 ? 41.843 -5.713 -46.406 1.00 82.06 112 SER A O 1
ATOM 857 N N . THR A 1 113 ? 39.655 -5.811 -46.851 1.00 66.31 113 THR A N 1
ATOM 858 C CA . THR A 1 113 ? 39.816 -6.290 -48.236 1.00 66.31 113 THR A CA 1
ATOM 859 C C . THR A 1 113 ? 40.130 -5.190 -49.256 1.00 66.31 113 THR A C 1
ATOM 861 O O . THR A 1 113 ? 40.335 -5.501 -50.427 1.00 66.31 113 THR A O 1
ATOM 864 N N . GLN A 1 114 ? 40.164 -3.915 -48.850 1.00 57.53 114 GLN A N 1
ATOM 865 C CA . GLN A 1 114 ? 40.227 -2.781 -49.775 1.00 57.53 114 GLN A CA 1
ATOM 866 C C . GLN A 1 114 ? 41.393 -1.822 -49.477 1.00 57.53 114 GLN A C 1
ATOM 868 O O . GLN A 1 114 ? 41.201 -0.638 -49.208 1.00 57.53 114 GLN A O 1
ATOM 873 N N . ALA A 1 115 ? 42.620 -2.343 -49.584 1.00 49.94 115 ALA A N 1
ATOM 874 C CA . ALA A 1 115 ? 43.859 -1.564 -49.602 1.00 49.94 115 ALA A CA 1
ATOM 875 C C . ALA A 1 115 ? 44.972 -2.276 -50.402 1.00 49.94 115 ALA A C 1
ATOM 877 O O . ALA A 1 115 ? 45.136 -3.486 -50.273 1.00 49.94 115 ALA A O 1
ATOM 878 N N . 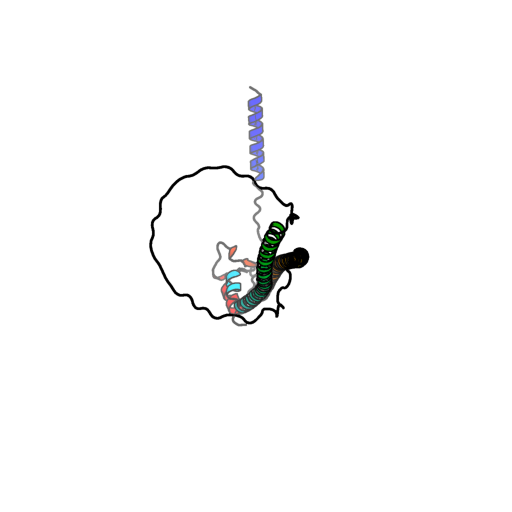PRO A 1 116 ? 45.811 -1.511 -51.118 1.00 46.94 116 PRO A N 1
ATOM 879 C CA . PRO A 1 116 ? 45.523 -0.892 -52.410 1.00 46.94 116 PRO A CA 1
ATOM 880 C C . PRO A 1 116 ? 45.737 -1.858 -53.597 1.00 46.94 116 PRO A C 1
ATOM 882 O O . PRO A 1 116 ? 46.468 -2.842 -53.502 1.00 46.94 116 PRO A O 1
ATOM 885 N N . ALA A 1 117 ? 45.169 -1.526 -54.759 1.00 45.09 117 ALA A N 1
ATOM 886 C CA . ALA A 1 117 ? 45.562 -2.159 -56.018 1.00 45.09 117 ALA A CA 1
ATOM 887 C C . ALA A 1 117 ? 46.994 -1.738 -56.400 1.00 45.09 117 ALA A C 1
ATOM 889 O O . ALA A 1 117 ? 47.309 -0.548 -56.401 1.00 45.09 117 ALA A O 1
ATOM 890 N N . ILE A 1 118 ? 47.845 -2.708 -56.735 1.00 40.00 118 ILE A N 1
ATOM 891 C CA . ILE A 1 118 ? 49.197 -2.475 -57.258 1.00 40.00 118 ILE A CA 1
ATOM 892 C C . ILE A 1 118 ? 49.117 -2.487 -58.791 1.00 40.00 118 ILE A C 1
ATOM 894 O O . ILE A 1 118 ? 48.685 -3.481 -59.377 1.00 40.00 118 ILE A O 1
ATOM 898 N N . GLU A 1 119 ? 49.515 -1.387 -59.436 1.00 38.97 119 GLU A N 1
ATOM 899 C CA . GLU A 1 119 ? 49.666 -1.312 -60.897 1.00 38.97 119 GLU A CA 1
ATOM 900 C C . GLU A 1 119 ? 50.817 -2.209 -61.406 1.00 38.97 119 GLU A C 1
ATOM 902 O O . GLU A 1 119 ? 51.764 -2.493 -60.667 1.00 38.97 119 GLU A O 1
ATOM 907 N N . PRO A 1 120 ? 50.760 -2.683 -62.664 1.00 46.66 120 PRO A N 1
ATOM 908 C CA . PRO A 1 120 ? 51.633 -3.752 -63.136 1.00 46.66 120 PRO A CA 1
ATOM 909 C C . PRO A 1 120 ? 53.047 -3.260 -63.482 1.00 46.66 120 PRO A C 1
ATOM 911 O O . PRO A 1 120 ? 53.262 -2.622 -64.511 1.00 46.66 120 PRO A O 1
ATOM 914 N N . ALA A 1 121 ? 54.036 -3.655 -62.677 1.00 34.75 121 ALA A N 1
ATOM 915 C CA . ALA A 1 121 ? 55.447 -3.614 -63.059 1.00 34.75 121 ALA A CA 1
ATOM 916 C C . ALA A 1 121 ? 55.865 -4.964 -63.669 1.00 34.75 121 ALA A C 1
ATOM 918 O O . ALA A 1 121 ? 55.690 -6.020 -63.058 1.00 34.75 121 ALA A O 1
ATOM 919 N N . ALA A 1 122 ? 56.401 -4.934 -64.887 1.00 32.59 122 ALA A N 1
ATOM 920 C CA . ALA A 1 122 ? 56.755 -6.117 -65.664 1.00 32.59 122 ALA A CA 1
ATOM 921 C C . ALA A 1 122 ? 58.252 -6.470 -65.550 1.00 32.59 122 ALA A C 1
ATOM 923 O O . ALA A 1 122 ? 59.056 -5.565 -65.729 1.00 32.59 122 ALA A O 1
ATOM 924 N N . VAL A 1 123 ? 58.564 -7.780 -65.416 1.00 35.69 123 VAL A N 1
ATOM 925 C CA . VAL A 1 123 ? 59.717 -8.501 -66.047 1.00 35.69 123 VAL A CA 1
ATOM 926 C C . VAL A 1 123 ? 61.129 -8.075 -65.524 1.00 35.69 123 VAL A C 1
ATOM 928 O O . VAL A 1 123 ? 61.374 -6.903 -65.301 1.00 35.69 123 VAL A O 1
ATOM 931 N N . GLU A 1 124 ? 62.120 -8.909 -65.156 1.00 35.56 124 GLU A N 1
ATOM 932 C CA . GLU A 1 124 ? 62.693 -10.208 -65.605 1.00 35.56 124 GLU A CA 1
ATOM 933 C C . GLU A 1 124 ? 63.081 -11.081 -64.370 1.00 35.56 124 GLU A C 1
ATOM 935 O O . GLU A 1 124 ? 63.336 -10.540 -63.301 1.00 35.56 124 GLU A O 1
ATOM 940 N N . VAL A 1 125 ? 63.030 -12.423 -64.316 1.00 32.41 125 VAL A N 1
ATOM 941 C CA . VAL A 1 125 ? 63.683 -13.517 -65.087 1.00 32.41 125 VAL A CA 1
ATOM 942 C C . VAL A 1 125 ? 65.217 -13.641 -64.926 1.00 32.41 125 VAL A C 1
ATOM 944 O O . VAL A 1 125 ? 65.975 -13.111 -65.729 1.00 32.41 125 VAL A O 1
ATOM 947 N N . SER A 1 126 ? 65.668 -14.458 -63.955 1.00 42.00 126 SER A N 1
ATOM 948 C CA . SER A 1 126 ? 66.813 -15.412 -64.032 1.00 42.00 126 SER A CA 1
ATOM 949 C C . SER A 1 126 ? 66.933 -16.182 -62.694 1.00 42.00 126 SER A C 1
ATOM 951 O O . SER A 1 126 ? 66.935 -15.541 -61.652 1.00 42.00 126 SER A O 1
ATOM 953 N N . SER A 1 127 ? 66.906 -17.518 -62.555 1.00 37.12 127 SER A N 1
ATOM 954 C CA . SER A 1 127 ? 67.537 -18.656 -63.270 1.00 37.12 127 SER A CA 1
ATOM 955 C C . SER A 1 127 ? 68.867 -19.144 -62.654 1.00 37.12 127 SER A C 1
ATOM 957 O O . SER A 1 127 ? 69.928 -18.780 -63.145 1.00 37.12 127 SER A O 1
ATOM 959 N N . ALA A 1 128 ? 68.799 -20.025 -61.637 1.00 33.41 128 ALA A N 1
ATOM 960 C CA . ALA A 1 128 ? 69.741 -21.137 -61.348 1.00 33.41 128 ALA A CA 1
ATOM 961 C C . ALA A 1 128 ? 69.232 -21.955 -60.124 1.00 33.41 128 ALA A C 1
ATOM 963 O O . ALA A 1 128 ? 69.028 -21.378 -59.064 1.00 33.41 128 ALA A O 1
ATOM 964 N N . ASN A 1 129 ? 68.794 -23.215 -60.275 1.00 31.38 129 ASN A N 1
ATOM 965 C CA . ASN A 1 129 ? 69.566 -24.480 -60.164 1.00 31.38 129 ASN A CA 1
ATOM 966 C C . ASN A 1 129 ? 69.865 -24.890 -58.687 1.00 31.38 129 ASN A C 1
ATOM 968 O O . ASN A 1 129 ? 70.323 -24.054 -57.923 1.00 31.38 129 ASN A O 1
ATOM 972 N N . ALA A 1 130 ? 69.659 -26.127 -58.197 1.00 34.66 130 ALA A N 1
ATOM 973 C CA . ALA A 1 130 ? 69.486 -27.421 -58.874 1.00 34.66 130 ALA A CA 1
ATOM 974 C C . ALA A 1 130 ? 68.634 -28.466 -58.087 1.00 34.66 130 ALA A C 1
ATOM 976 O O . ALA A 1 130 ? 68.345 -28.298 -56.907 1.00 34.66 130 ALA A O 1
ATOM 977 N N . SER A 1 131 ? 68.293 -29.559 -58.792 1.00 33.88 131 SER A N 1
ATOM 978 C CA . SER A 1 131 ? 67.776 -30.889 -58.362 1.00 33.88 131 SER A CA 1
ATOM 979 C C . SER A 1 131 ? 68.336 -31.418 -57.016 1.00 33.88 131 SER A C 1
ATOM 981 O O . SER A 1 131 ? 69.472 -31.100 -56.689 1.00 33.88 131 SER A O 1
ATOM 983 N N . SER A 1 132 ? 67.698 -32.282 -56.208 1.00 40.09 132 SER A N 1
ATOM 984 C CA . SER A 1 132 ? 66.639 -33.300 -56.430 1.00 40.09 132 SER A CA 1
ATOM 985 C C . SER A 1 132 ? 65.781 -33.506 -55.132 1.00 40.09 132 SER A C 1
ATOM 987 O O . SER A 1 132 ? 65.866 -32.667 -54.245 1.00 40.09 132 SER A O 1
ATOM 989 N N . THR A 1 133 ? 64.913 -34.510 -54.871 1.00 33.19 133 THR A N 1
ATOM 990 C CA . THR A 1 133 ? 64.670 -35.867 -55.435 1.00 33.19 133 THR A CA 1
ATOM 991 C C . THR A 1 133 ? 63.226 -36.391 -55.156 1.00 33.19 133 THR A C 1
ATOM 993 O O . THR A 1 133 ? 62.376 -35.674 -54.643 1.00 33.19 133 THR A O 1
ATOM 996 N N . VAL A 1 134 ? 62.969 -37.662 -55.501 1.00 32.69 134 VAL A N 1
ATOM 997 C CA . VAL A 1 134 ? 61.753 -38.502 -55.351 1.00 32.69 134 VAL A CA 1
ATOM 998 C C . VAL A 1 134 ? 61.169 -38.716 -53.936 1.00 32.69 134 VAL A C 1
ATOM 1000 O O . VAL A 1 134 ? 61.916 -38.970 -52.997 1.00 32.69 134 VAL A O 1
ATOM 1003 N N . ALA A 1 135 ? 59.832 -38.831 -53.839 1.00 32.50 135 ALA A N 1
ATOM 1004 C CA . ALA A 1 135 ? 59.117 -40.111 -53.612 1.00 32.50 135 ALA A CA 1
ATOM 1005 C C . ALA A 1 135 ? 57.578 -39.936 -53.661 1.00 32.50 135 ALA A C 1
ATOM 1007 O O . ALA A 1 135 ? 57.059 -38.903 -53.250 1.00 32.50 135 ALA A O 1
ATOM 1008 N N . ALA A 1 136 ? 56.841 -40.946 -54.145 1.00 33.59 136 ALA A N 1
ATOM 1009 C CA . ALA A 1 136 ? 55.378 -40.916 -54.279 1.00 33.59 136 ALA A CA 1
ATOM 1010 C C . ALA A 1 136 ? 54.714 -42.215 -53.783 1.00 33.59 136 ALA A C 1
ATOM 1012 O O . ALA A 1 136 ? 55.224 -43.294 -54.063 1.00 33.59 136 ALA A O 1
ATOM 1013 N N . VAL A 1 137 ? 53.552 -42.094 -53.127 1.00 32.81 137 VAL A N 1
ATOM 1014 C CA . VAL A 1 137 ? 52.476 -43.101 -52.938 1.00 32.81 137 VAL A CA 1
ATOM 1015 C C . VAL A 1 137 ? 51.227 -42.317 -52.480 1.00 32.81 137 VAL A C 1
ATOM 1017 O O . VAL A 1 137 ? 51.357 -41.497 -51.580 1.00 32.81 137 VAL A O 1
ATOM 1020 N N . SER A 1 138 ? 50.028 -42.339 -53.077 1.00 39.88 138 SER A N 1
ATOM 1021 C CA . SER A 1 138 ? 49.215 -43.332 -53.814 1.00 39.88 138 SER A CA 1
ATOM 1022 C C . SER A 1 138 ? 48.166 -44.052 -52.951 1.00 39.88 138 SER A C 1
ATOM 1024 O O . SER A 1 138 ? 48.473 -45.004 -52.238 1.00 39.88 138 SER A O 1
ATOM 1026 N N . SER A 1 139 ? 46.916 -43.586 -53.053 1.00 37.56 139 SER A N 1
ATOM 1027 C CA . SER A 1 139 ? 45.627 -44.318 -52.995 1.00 37.56 139 SER A CA 1
ATOM 1028 C C . SER A 1 139 ? 44.502 -43.275 -52.853 1.00 37.56 139 SER A C 1
ATOM 1030 O O . SER A 1 139 ? 44.706 -42.262 -52.201 1.00 37.56 139 SER A O 1
ATOM 1032 N N . ALA A 1 140 ? 43.284 -43.377 -53.375 1.00 40.75 140 ALA A N 1
ATOM 1033 C CA . ALA A 1 140 ? 42.566 -44.196 -54.356 1.00 40.75 140 ALA A CA 1
ATOM 1034 C C . ALA A 1 140 ? 41.162 -43.505 -54.495 1.00 40.75 140 ALA A C 1
ATOM 1036 O O . ALA A 1 140 ? 40.884 -42.579 -53.728 1.00 40.75 140 ALA A O 1
ATOM 1037 N N . PRO A 1 141 ? 40.296 -43.826 -55.477 1.00 44.66 141 PRO A N 1
ATOM 1038 C CA . PRO A 1 141 ? 39.503 -42.782 -56.149 1.00 44.66 141 PRO A CA 1
ATOM 1039 C C . PRO A 1 141 ? 37.980 -42.792 -55.905 1.00 44.66 141 PRO A C 1
ATOM 1041 O O . PRO A 1 141 ? 37.408 -43.789 -55.471 1.00 44.66 141 PRO A O 1
ATOM 1044 N N . ALA A 1 142 ? 37.311 -41.721 -56.353 1.00 35.47 142 ALA A N 1
ATOM 1045 C CA . ALA A 1 142 ? 35.896 -41.739 -56.736 1.00 35.47 142 ALA A CA 1
ATOM 1046 C C . ALA A 1 142 ? 35.641 -40.855 -57.978 1.00 35.47 142 ALA A C 1
ATOM 1048 O O . ALA A 1 142 ? 35.851 -39.644 -57.955 1.00 35.47 142 ALA A O 1
ATOM 1049 N N . SER A 1 143 ? 35.194 -41.486 -59.065 1.00 40.38 143 SER A N 1
ATOM 1050 C CA . SER A 1 143 ? 34.632 -40.858 -60.277 1.00 40.38 143 SER A CA 1
ATOM 1051 C C . SER A 1 143 ? 33.246 -40.235 -59.950 1.00 40.38 143 SER A C 1
ATOM 1053 O O . SER A 1 143 ? 32.686 -40.537 -58.904 1.00 40.38 143 SER A O 1
ATOM 1055 N N . VAL A 1 144 ? 32.589 -39.383 -60.748 1.00 36.31 144 VAL A N 1
ATOM 1056 C CA . VAL A 1 144 ? 32.413 -39.376 -62.212 1.00 36.31 144 VAL A CA 1
ATOM 1057 C C . VAL A 1 144 ? 32.216 -37.945 -62.736 1.00 36.31 144 VAL A C 1
ATOM 1059 O O . VAL A 1 144 ? 31.548 -37.122 -62.117 1.00 36.31 144 VAL A O 1
ATOM 1062 N N . LEU A 1 145 ? 32.759 -37.688 -63.926 1.00 35.50 145 LEU A N 1
ATOM 1063 C CA . LEU A 1 145 ? 32.576 -36.469 -64.708 1.00 35.50 145 LEU A CA 1
ATOM 1064 C C . LEU A 1 145 ? 31.220 -36.495 -65.447 1.00 35.50 145 LEU A C 1
ATOM 1066 O O . LEU A 1 145 ? 30.965 -37.433 -66.200 1.00 35.50 145 LEU A O 1
ATOM 1070 N N . ALA A 1 146 ? 30.390 -35.459 -65.307 1.00 35.81 146 ALA A N 1
ATOM 1071 C CA . ALA A 1 146 ? 29.214 -35.244 -66.157 1.00 35.81 146 ALA A CA 1
ATOM 1072 C C . ALA A 1 146 ? 29.313 -33.868 -66.834 1.00 35.81 146 ALA A C 1
ATOM 1074 O O . ALA A 1 146 ? 29.097 -32.832 -66.210 1.00 35.81 146 ALA A O 1
ATOM 1075 N N . VAL A 1 147 ? 29.689 -33.874 -68.113 1.00 38.09 147 VAL A N 1
ATOM 1076 C CA . VAL A 1 147 ? 29.835 -32.681 -68.959 1.00 38.09 147 VAL A CA 1
ATOM 1077 C C . VAL A 1 147 ? 28.582 -32.498 -69.807 1.00 38.09 147 VAL A C 1
ATOM 1079 O O . VAL A 1 147 ? 28.201 -33.421 -70.519 1.00 38.09 147 VAL A O 1
ATOM 1082 N N . LEU A 1 148 ? 28.032 -31.282 -69.835 1.00 34.97 148 LEU A N 1
ATOM 1083 C CA . LEU A 1 148 ? 27.457 -30.690 -71.049 1.00 34.97 148 LEU A CA 1
ATOM 1084 C C . LEU A 1 148 ? 27.536 -29.148 -70.968 1.00 34.97 148 LEU A C 1
ATOM 1086 O O . LEU A 1 148 ? 27.474 -28.612 -69.860 1.00 34.97 148 LEU A O 1
ATOM 1090 N N . PRO A 1 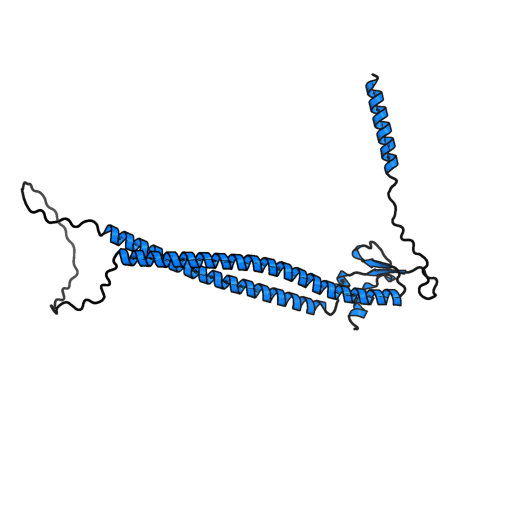149 ? 27.747 -28.425 -72.088 1.00 43.00 149 PRO A N 1
ATOM 1091 C CA . PRO A 1 149 ? 28.241 -27.050 -72.039 1.00 43.00 149 PRO A CA 1
ATOM 1092 C C . PRO A 1 149 ? 27.218 -25.980 -72.461 1.00 43.00 149 PRO A C 1
ATOM 1094 O O . PRO A 1 149 ? 26.408 -26.191 -73.356 1.00 43.00 149 PRO A O 1
ATOM 1097 N N . GLY A 1 150 ? 27.385 -24.779 -71.899 1.00 32.19 150 GLY A N 1
ATOM 1098 C CA . GLY A 1 150 ? 27.186 -23.506 -72.602 1.00 32.19 150 GLY A CA 1
ATOM 1099 C C . GLY A 1 150 ? 25.762 -23.055 -72.955 1.00 32.19 150 GLY A C 1
ATOM 1100 O O . GLY A 1 150 ? 25.319 -23.238 -74.083 1.00 32.19 150 GLY A O 1
ATOM 1101 N N . VAL A 1 151 ? 25.160 -22.242 -72.078 1.00 39.81 151 VAL A N 1
ATOM 1102 C CA . VAL A 1 151 ? 24.466 -21.013 -72.523 1.00 39.81 151 VAL A CA 1
ATOM 1103 C C . VAL A 1 151 ? 24.982 -19.827 -71.699 1.00 39.81 151 VAL A C 1
ATOM 1105 O O . VAL A 1 151 ? 25.424 -20.002 -70.563 1.00 39.81 151 VAL A O 1
ATOM 1108 N N . SER A 1 152 ? 24.996 -18.641 -72.304 1.00 36.34 152 SER A N 1
ATOM 1109 C CA . SER A 1 152 ? 25.745 -17.476 -71.818 1.00 36.34 152 SER A CA 1
ATOM 1110 C C . SER A 1 152 ? 25.228 -16.838 -70.526 1.00 36.34 152 SER A C 1
ATOM 1112 O O . SER A 1 152 ? 24.059 -16.929 -70.160 1.00 36.34 152 SER A O 1
ATOM 1114 N N . ALA A 1 153 ? 26.141 -16.110 -69.883 1.00 35.94 153 ALA A N 1
ATOM 1115 C CA . ALA A 1 153 ? 25.886 -15.228 -68.755 1.00 35.94 153 ALA A CA 1
ATOM 1116 C C . ALA A 1 153 ? 24.956 -14.037 -69.083 1.00 35.94 153 ALA A C 1
ATOM 1118 O O . ALA A 1 153 ? 24.721 -13.700 -70.242 1.00 35.94 153 ALA A O 1
ATOM 1119 N N . SER A 1 154 ? 24.594 -13.316 -68.013 1.00 42.06 154 SER A N 1
ATOM 1120 C CA . SER A 1 154 ? 24.006 -11.966 -67.983 1.00 42.06 154 SER A CA 1
ATOM 1121 C C . SER A 1 154 ? 22.476 -11.843 -67.958 1.00 42.06 154 SER A C 1
ATOM 1123 O O . SER A 1 154 ? 21.842 -11.395 -68.907 1.00 42.06 154 SER A O 1
ATOM 1125 N N . THR A 1 155 ? 21.918 -12.039 -66.760 1.00 34.97 155 THR A N 1
ATOM 1126 C CA . THR A 1 155 ? 21.068 -11.001 -66.144 1.00 34.97 155 THR A CA 1
ATOM 1127 C C . THR A 1 155 ? 21.534 -10.755 -64.709 1.00 34.97 155 THR A C 1
ATOM 1129 O O . THR A 1 155 ? 20.975 -11.284 -63.749 1.00 34.97 155 THR A O 1
ATOM 1132 N N . ALA A 1 156 ? 22.597 -9.966 -64.552 1.00 37.38 156 ALA A N 1
ATOM 1133 C CA . ALA A 1 156 ? 22.985 -9.455 -63.243 1.00 37.38 156 ALA A CA 1
ATOM 1134 C C . ALA A 1 156 ? 21.998 -8.356 -62.811 1.00 37.38 156 ALA A C 1
ATOM 1136 O O . ALA A 1 156 ? 21.997 -7.273 -63.388 1.00 37.38 156 ALA A O 1
ATOM 1137 N N . SER A 1 157 ? 21.166 -8.624 -61.800 1.00 45.06 157 SER A N 1
ATOM 1138 C CA . SER A 1 157 ? 20.408 -7.584 -61.085 1.00 45.06 157 SER A CA 1
ATOM 1139 C C . SER A 1 157 ? 20.030 -8.028 -59.665 1.00 45.06 157 SER A C 1
ATOM 1141 O O . SER A 1 157 ? 18.865 -8.190 -59.317 1.00 45.06 157 SER A O 1
ATOM 1143 N N . ALA A 1 158 ? 21.056 -8.281 -58.851 1.00 38.75 158 ALA A N 1
ATOM 1144 C CA . ALA A 1 158 ? 20.956 -8.352 -57.386 1.00 38.75 158 ALA A CA 1
ATOM 1145 C C . ALA A 1 158 ? 22.295 -8.030 -56.686 1.00 38.75 158 ALA A C 1
ATOM 1147 O O . ALA A 1 158 ? 22.424 -8.198 -55.476 1.00 38.75 158 ALA A O 1
ATOM 1148 N N . ALA A 1 159 ? 23.302 -7.550 -57.428 1.00 39.19 159 ALA A N 1
ATOM 1149 C CA . ALA A 1 159 ? 24.555 -7.063 -56.863 1.00 39.19 159 ALA A CA 1
ATOM 1150 C C . ALA A 1 159 ? 24.350 -5.639 -56.325 1.00 39.19 159 ALA A C 1
ATOM 1152 O O . ALA A 1 159 ? 24.831 -4.662 -56.897 1.00 39.19 159 ALA A O 1
ATOM 1153 N N . GLY A 1 160 ? 23.601 -5.528 -55.226 1.00 42.81 160 GLY A N 1
ATOM 1154 C CA . GLY A 1 160 ? 23.641 -4.335 -54.393 1.00 42.81 160 GLY A CA 1
ATOM 1155 C C . GLY A 1 160 ? 25.061 -4.193 -53.862 1.00 42.81 160 GLY A C 1
ATOM 1156 O O . GLY A 1 160 ? 25.467 -4.949 -52.981 1.00 42.81 160 GLY A O 1
ATOM 1157 N N . ILE A 1 161 ? 25.831 -3.266 -54.435 1.00 48.50 161 ILE A N 1
ATOM 1158 C CA . ILE A 1 161 ? 27.171 -2.950 -53.948 1.00 48.50 161 ILE A CA 1
ATOM 1159 C C . ILE A 1 161 ? 26.992 -2.369 -52.546 1.00 48.50 161 ILE A C 1
ATOM 1161 O O . ILE A 1 161 ? 26.595 -1.214 -52.395 1.00 48.50 161 ILE A O 1
ATOM 1165 N N . LEU A 1 162 ? 27.276 -3.178 -51.523 1.00 60.91 162 LEU A N 1
ATOM 1166 C CA . LEU A 1 162 ? 27.419 -2.718 -50.146 1.00 60.91 162 LEU A CA 1
ATOM 1167 C C . LEU A 1 162 ? 28.699 -1.882 -50.065 1.00 60.91 162 LEU A C 1
ATOM 1169 O O . LEU A 1 162 ? 29.751 -2.363 -49.646 1.00 60.91 162 LEU A O 1
ATOM 1173 N N . THR A 1 163 ? 28.629 -0.633 -50.530 1.00 77.19 163 THR A N 1
ATOM 1174 C CA . THR A 1 163 ? 29.714 0.323 -50.326 1.00 77.19 163 THR A CA 1
ATOM 1175 C C . THR A 1 163 ? 29.888 0.534 -48.825 1.00 77.19 163 THR A C 1
ATOM 1177 O O . THR A 1 163 ? 28.907 0.605 -48.080 1.00 77.19 163 THR A O 1
ATOM 1180 N N . ALA A 1 164 ? 31.140 0.644 -48.373 1.00 77.56 164 ALA A N 1
ATOM 1181 C CA . ALA A 1 164 ? 31.442 0.902 -46.965 1.00 77.56 164 ALA A CA 1
ATOM 1182 C C . ALA A 1 164 ? 30.667 2.132 -46.445 1.00 77.56 164 ALA A C 1
ATOM 1184 O O . ALA A 1 164 ? 30.066 2.079 -45.379 1.00 77.56 164 ALA A O 1
ATOM 1185 N N . GLU A 1 165 ? 30.558 3.177 -47.270 1.00 84.19 165 GLU A N 1
ATOM 1186 C CA . GLU A 1 165 ? 29.797 4.401 -47.000 1.00 84.19 165 GLU A CA 1
ATOM 1187 C C . GLU A 1 165 ? 28.289 4.170 -46.763 1.00 84.19 165 GLU A C 1
ATOM 1189 O O . GLU A 1 165 ? 27.717 4.736 -45.828 1.00 84.19 165 GLU A O 1
ATOM 1194 N N . ALA A 1 166 ? 27.627 3.320 -47.559 1.00 84.88 166 ALA A N 1
ATOM 1195 C CA . ALA A 1 166 ? 26.208 3.010 -47.357 1.00 84.88 166 ALA A CA 1
ATOM 1196 C C . ALA A 1 166 ? 25.978 2.271 -46.028 1.00 84.88 166 ALA A C 1
ATOM 1198 O O . ALA A 1 166 ? 25.024 2.562 -45.304 1.00 84.88 166 ALA A O 1
ATOM 1199 N N . LEU A 1 167 ? 26.889 1.358 -45.692 1.00 85.88 167 LEU A N 1
ATOM 1200 C CA . LEU A 1 167 ? 26.824 0.527 -44.493 1.00 85.88 167 LEU A CA 1
ATOM 1201 C C . LEU A 1 167 ? 27.188 1.333 -43.225 1.00 85.88 167 LEU A C 1
ATOM 1203 O O . LEU A 1 167 ? 26.560 1.171 -42.182 1.00 85.88 167 LEU A O 1
ATOM 1207 N N . GLU A 1 168 ? 28.116 2.288 -43.331 1.00 88.69 168 GLU A N 1
ATOM 1208 C CA . GLU A 1 168 ? 28.416 3.294 -42.298 1.00 88.69 168 GLU A CA 1
ATOM 1209 C C . GLU A 1 168 ? 27.217 4.200 -42.003 1.00 88.69 168 GLU A C 1
ATOM 1211 O O . GLU A 1 168 ? 26.884 4.437 -40.837 1.00 88.69 168 GLU A O 1
ATOM 1216 N N . LYS A 1 169 ? 26.524 4.664 -43.049 1.00 91.25 169 LYS A N 1
ATOM 1217 C CA . LYS A 1 169 ? 25.306 5.468 -42.905 1.00 91.25 169 LYS A CA 1
ATOM 1218 C C . LYS A 1 169 ? 24.182 4.682 -42.224 1.00 91.25 169 LYS A C 1
ATOM 1220 O O . LYS A 1 169 ? 23.502 5.232 -41.359 1.00 91.25 169 LYS A O 1
ATOM 1225 N N . GLU A 1 170 ? 24.001 3.405 -42.568 1.00 89.62 170 GLU A N 1
ATOM 1226 C CA . GLU A 1 170 ? 23.014 2.539 -41.911 1.00 89.62 170 GLU A CA 1
ATOM 1227 C C . GLU A 1 170 ? 23.345 2.312 -40.426 1.00 89.62 170 GLU A C 1
ATOM 1229 O O . GLU A 1 170 ? 22.460 2.455 -39.577 1.00 89.62 170 GLU A O 1
ATOM 1234 N N . ILE A 1 171 ? 24.614 2.036 -40.093 1.00 91.62 171 ILE A N 1
ATOM 1235 C CA . ILE A 1 171 ? 25.078 1.917 -38.701 1.00 91.62 171 ILE A CA 1
ATOM 1236 C C 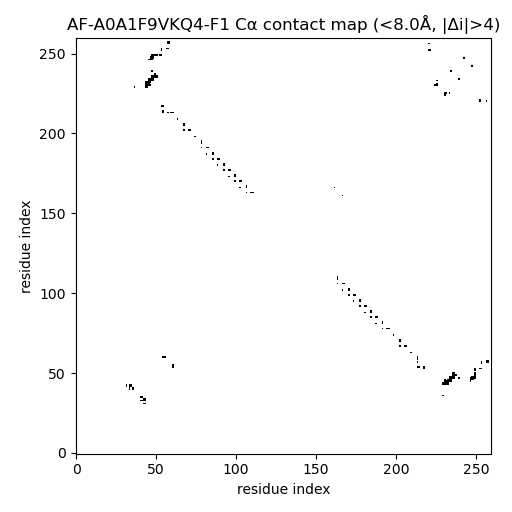. ILE A 1 171 ? 24.754 3.196 -37.921 1.00 91.62 171 ILE A C 1
ATOM 1238 O O . ILE A 1 171 ? 24.137 3.111 -36.862 1.00 91.62 171 ILE A O 1
ATOM 1242 N N . SER A 1 172 ? 25.096 4.372 -38.457 1.00 93.75 172 SER A N 1
ATOM 1243 C CA . SER A 1 172 ? 24.861 5.657 -37.783 1.00 93.75 172 SER A CA 1
ATOM 1244 C C . SER A 1 172 ? 23.373 5.915 -37.496 1.00 93.75 172 SER A C 1
ATOM 1246 O O . SER A 1 172 ? 23.018 6.355 -36.400 1.00 93.75 172 SER A O 1
ATOM 1248 N N . VAL A 1 173 ? 22.479 5.573 -38.433 1.00 94.69 173 VAL A N 1
ATOM 1249 C CA . VAL A 1 173 ? 21.022 5.685 -38.231 1.00 94.69 173 VAL A CA 1
ATOM 1250 C C . VAL A 1 173 ? 20.527 4.707 -37.157 1.00 94.69 173 VAL A C 1
ATOM 1252 O O . VAL A 1 173 ? 19.760 5.106 -36.277 1.00 94.69 173 VAL A O 1
ATOM 1255 N N . LYS A 1 174 ? 20.983 3.445 -37.174 1.00 93.19 174 LYS A N 1
ATOM 1256 C CA . LYS A 1 174 ? 20.624 2.452 -36.143 1.00 93.19 174 LYS A CA 1
ATOM 1257 C C . LYS A 1 174 ? 21.159 2.842 -34.757 1.00 93.19 174 LYS A C 1
ATOM 1259 O O . LYS A 1 174 ? 20.467 2.629 -33.764 1.00 93.19 174 LYS A O 1
ATOM 1264 N N . GLU A 1 175 ? 22.347 3.442 -34.672 1.00 93.06 175 GLU A N 1
ATOM 1265 C CA . GLU A 1 175 ? 22.925 3.956 -33.422 1.00 93.06 175 GLU A CA 1
ATOM 1266 C C . GLU A 1 175 ? 22.129 5.138 -32.851 1.00 93.06 175 GLU A C 1
ATOM 1268 O O . GLU A 1 175 ? 21.848 5.160 -31.651 1.00 93.06 175 GLU A O 1
ATOM 1273 N N . ALA A 1 176 ? 21.696 6.079 -33.697 1.00 94.69 176 ALA A N 1
ATOM 1274 C CA . ALA A 1 176 ? 20.831 7.184 -33.280 1.00 94.69 176 ALA A CA 1
ATOM 1275 C C . ALA A 1 176 ? 19.475 6.679 -32.745 1.00 94.69 176 ALA A C 1
ATOM 1277 O O . ALA A 1 176 ? 19.038 7.089 -31.668 1.00 94.69 176 ALA A O 1
ATOM 1278 N N . PHE A 1 177 ? 18.853 5.720 -33.440 1.00 94.38 177 PHE A N 1
ATOM 1279 C CA . PHE A 1 177 ? 17.616 5.069 -32.995 1.00 94.38 177 PHE A CA 1
ATOM 1280 C C . PHE A 1 177 ? 17.795 4.315 -31.665 1.00 94.38 177 PHE A C 1
ATOM 1282 O O . PHE A 1 177 ? 16.958 4.405 -30.767 1.00 94.38 177 PHE A O 1
ATOM 1289 N N . LEU A 1 178 ? 18.920 3.615 -31.486 1.00 94.94 178 LEU A N 1
ATOM 1290 C CA . LEU A 1 178 ? 19.260 2.933 -30.235 1.00 94.94 178 LEU A CA 1
ATOM 1291 C C . LEU A 1 178 ? 19.447 3.921 -29.069 1.00 94.94 178 LEU A C 1
ATOM 1293 O O . LEU A 1 178 ? 19.044 3.621 -27.940 1.00 94.94 178 LEU A O 1
ATOM 1297 N N . ALA A 1 179 ? 20.019 5.103 -29.315 1.00 95.44 179 ALA A N 1
ATOM 1298 C CA . ALA A 1 179 ? 20.122 6.160 -28.310 1.00 95.44 179 ALA A CA 1
ATOM 1299 C C . ALA A 1 179 ? 18.735 6.695 -27.896 1.00 95.44 179 ALA A C 1
ATOM 1301 O O . ALA A 1 179 ? 18.466 6.845 -26.701 1.00 95.44 179 ALA A O 1
ATOM 1302 N N . GLU A 1 180 ? 17.827 6.904 -28.855 1.00 95.62 180 GLU A N 1
ATOM 1303 C CA . GLU A 1 180 ? 16.443 7.325 -28.594 1.00 95.62 180 GLU A CA 1
ATOM 1304 C C . GLU A 1 180 ? 15.642 6.271 -27.807 1.00 95.62 180 GLU A C 1
ATOM 1306 O O . GLU A 1 180 ? 14.948 6.607 -26.836 1.00 95.62 180 GLU A O 1
ATOM 1311 N N . LEU A 1 181 ? 15.781 4.984 -28.151 1.00 95.50 181 LEU A N 1
ATOM 1312 C CA . LEU A 1 181 ? 15.161 3.890 -27.398 1.00 95.50 181 LEU A CA 1
ATOM 1313 C C . LEU A 1 181 ? 15.664 3.849 -25.955 1.00 95.50 181 LEU A C 1
ATOM 1315 O O . LEU A 1 181 ? 14.856 3.761 -25.032 1.00 95.50 181 LEU A O 1
ATOM 1319 N N . ASN A 1 182 ? 16.976 3.964 -25.737 1.00 95.19 182 ASN A N 1
ATOM 1320 C CA . ASN A 1 182 ? 17.545 3.976 -24.390 1.00 95.19 182 ASN A CA 1
ATOM 1321 C C . ASN A 1 182 ? 17.082 5.190 -23.568 1.00 95.19 182 ASN A C 1
ATOM 1323 O O . ASN A 1 182 ? 16.745 5.034 -22.392 1.00 95.19 182 ASN A O 1
ATOM 1327 N N . ALA A 1 183 ? 16.969 6.374 -24.179 1.00 97.19 183 ALA A N 1
ATOM 1328 C CA . ALA A 1 183 ? 16.393 7.551 -23.526 1.00 97.19 183 ALA A CA 1
ATOM 1329 C C . ALA A 1 183 ? 14.909 7.341 -23.156 1.00 97.19 183 ALA A C 1
ATOM 1331 O O . ALA A 1 183 ? 14.474 7.717 -22.065 1.00 97.19 183 ALA A O 1
ATOM 1332 N N . THR A 1 184 ? 14.136 6.688 -24.028 1.00 96.25 184 THR A N 1
ATOM 1333 C CA . THR A 1 184 ? 12.721 6.354 -23.793 1.00 96.25 184 THR A CA 1
ATOM 1334 C C . THR A 1 184 ? 12.553 5.303 -22.692 1.00 96.25 184 THR A C 1
ATOM 1336 O O . THR A 1 184 ? 11.704 5.457 -21.813 1.00 96.25 184 THR A O 1
ATOM 1339 N N . ILE A 1 185 ? 13.403 4.272 -22.676 1.00 97.12 185 ILE A N 1
ATOM 1340 C CA . ILE A 1 185 ? 13.479 3.271 -21.603 1.00 97.12 185 ILE A CA 1
ATOM 1341 C C . ILE A 1 185 ? 13.839 3.938 -20.270 1.00 97.12 185 ILE A C 1
ATOM 1343 O O . ILE A 1 185 ? 13.246 3.594 -19.249 1.00 97.12 185 ILE A O 1
ATOM 1347 N N . GLY A 1 186 ? 14.769 4.900 -20.267 1.00 97.00 186 GLY A N 1
ATOM 1348 C CA . GLY A 1 186 ? 15.107 5.707 -19.091 1.00 97.00 186 GLY A CA 1
ATOM 1349 C C . GLY A 1 186 ? 13.881 6.423 -18.525 1.00 97.00 186 GLY A C 1
ATOM 1350 O O . GLY A 1 186 ? 13.486 6.155 -17.391 1.00 97.00 186 GLY A O 1
ATOM 1351 N N . LYS A 1 187 ? 13.199 7.222 -19.358 1.00 97.50 187 LYS A N 1
ATOM 1352 C CA . LYS A 1 187 ? 11.959 7.928 -18.984 1.00 97.50 187 LYS A CA 1
ATOM 1353 C C . LYS A 1 187 ? 10.885 6.983 -18.433 1.00 97.50 187 LYS A C 1
ATOM 1355 O O . LYS A 1 187 ? 10.306 7.272 -17.392 1.00 97.50 187 LYS A O 1
ATOM 1360 N N . LYS A 1 188 ? 10.653 5.829 -19.073 1.00 96.75 188 LYS A N 1
ATOM 1361 C CA . LYS A 1 188 ? 9.680 4.827 -18.595 1.00 96.75 188 LYS A CA 1
ATOM 1362 C C . LYS A 1 188 ? 10.088 4.166 -17.276 1.00 96.75 188 LYS A C 1
ATOM 1364 O O . LYS A 1 188 ? 9.233 3.897 -16.439 1.00 96.75 188 LYS A O 1
ATOM 1369 N N . LYS A 1 189 ? 11.382 3.921 -17.045 1.00 97.31 189 LYS A N 1
ATOM 1370 C CA . LYS A 1 189 ? 11.883 3.437 -15.746 1.00 97.31 189 LYS A CA 1
ATOM 1371 C C . LYS A 1 189 ? 11.692 4.490 -14.650 1.00 97.31 189 LYS A C 1
ATOM 1373 O O . LYS A 1 189 ? 11.349 4.132 -13.526 1.00 97.31 189 LYS A O 1
ATOM 1378 N N . ASP A 1 190 ? 11.865 5.770 -14.962 1.00 97.75 190 ASP A N 1
ATOM 1379 C CA . ASP A 1 190 ? 11.620 6.875 -14.026 1.00 97.75 190 ASP A CA 1
ATOM 1380 C C . ASP A 1 190 ? 10.132 7.028 -13.701 1.00 97.75 190 ASP A C 1
ATOM 1382 O O . ASP A 1 190 ? 9.768 7.128 -12.529 1.00 97.75 190 ASP A O 1
ATOM 1386 N N . GLU A 1 191 ? 9.275 6.932 -14.718 1.00 97.12 191 GLU A N 1
ATOM 1387 C CA . GLU A 1 191 ? 7.817 6.885 -14.598 1.00 97.12 191 GLU A CA 1
ATOM 1388 C C . GLU A 1 191 ? 7.363 5.726 -13.695 1.00 97.12 191 GLU A C 1
ATOM 1390 O O . GLU A 1 191 ? 6.658 5.963 -12.716 1.00 97.12 191 GLU A O 1
ATOM 1395 N N . ILE A 1 192 ? 7.850 4.497 -13.923 1.00 97.50 192 ILE A N 1
ATOM 1396 C CA . ILE A 1 192 ? 7.573 3.336 -13.057 1.00 97.50 192 ILE A CA 1
ATOM 1397 C C . ILE A 1 192 ? 8.025 3.598 -11.612 1.00 97.50 192 ILE A C 1
ATOM 1399 O O . ILE A 1 192 ? 7.289 3.288 -10.673 1.00 97.50 192 ILE A O 1
ATOM 1403 N N . ARG A 1 193 ? 9.213 4.185 -11.399 1.00 97.69 193 ARG A N 1
ATOM 1404 C CA . ARG A 1 193 ? 9.719 4.507 -10.050 1.00 97.69 193 ARG A CA 1
ATOM 1405 C C . ARG A 1 193 ? 8.855 5.555 -9.344 1.00 97.69 193 ARG A C 1
ATOM 1407 O O . ARG A 1 193 ? 8.580 5.400 -8.153 1.00 97.69 193 ARG A O 1
ATOM 1414 N N . ALA A 1 194 ? 8.418 6.593 -10.055 1.00 97.62 194 ALA A N 1
ATOM 1415 C CA . ALA A 1 194 ? 7.535 7.629 -9.524 1.00 97.62 194 ALA A CA 1
ATOM 1416 C C . ALA A 1 194 ? 6.134 7.075 -9.220 1.00 97.62 194 ALA A C 1
ATOM 1418 O O . ALA A 1 194 ? 5.613 7.283 -8.123 1.00 97.62 194 ALA A O 1
ATOM 1419 N N . LEU A 1 195 ? 5.563 6.302 -10.148 1.00 97.06 195 LEU A N 1
ATOM 1420 C CA . LEU A 1 195 ? 4.259 5.660 -10.007 1.00 97.06 195 LEU A CA 1
ATOM 1421 C C . LEU A 1 195 ? 4.242 4.651 -8.854 1.00 97.06 195 LEU A C 1
ATOM 1423 O O . LEU A 1 195 ? 3.297 4.645 -8.077 1.00 97.06 195 LEU A O 1
ATOM 1427 N N . THR A 1 196 ? 5.304 3.860 -8.675 1.00 96.56 196 THR A N 1
ATOM 1428 C CA . THR A 1 196 ? 5.428 2.909 -7.554 1.00 96.56 196 THR A CA 1
ATOM 1429 C C . THR A 1 196 ? 5.403 3.622 -6.200 1.00 96.56 196 THR A C 1
ATOM 1431 O O . THR A 1 196 ? 4.716 3.173 -5.284 1.00 96.56 196 THR A O 1
ATOM 1434 N N . ARG A 1 197 ? 6.114 4.753 -6.068 1.00 97.62 197 ARG A N 1
ATOM 1435 C CA . ARG A 1 197 ? 6.096 5.582 -4.848 1.00 97.62 197 ARG A CA 1
ATOM 1436 C C . ARG A 1 197 ? 4.701 6.157 -4.604 1.00 97.62 197 ARG A C 1
ATOM 1438 O O . ARG A 1 197 ? 4.112 5.884 -3.567 1.00 97.62 197 ARG A O 1
ATOM 1445 N N . LYS A 1 198 ? 4.133 6.830 -5.610 1.00 97.62 198 LYS A N 1
ATOM 1446 C CA . LYS A 1 198 ? 2.781 7.401 -5.550 1.00 97.62 198 LYS A CA 1
ATOM 1447 C C . LYS A 1 198 ? 1.726 6.349 -5.191 1.00 97.62 198 LYS A C 1
ATOM 1449 O O . LYS A 1 198 ? 0.892 6.595 -4.331 1.00 97.62 198 LYS A O 1
ATOM 1454 N N . ASN A 1 199 ? 1.762 5.174 -5.819 1.00 98.00 199 ASN A N 1
ATOM 1455 C CA . ASN A 1 199 ? 0.808 4.101 -5.545 1.00 98.00 199 ASN A CA 1
ATOM 1456 C C . ASN A 1 199 ? 0.978 3.529 -4.134 1.00 98.00 199 ASN A C 1
ATOM 1458 O O . ASN A 1 199 ? -0.033 3.216 -3.517 1.00 98.00 199 ASN A O 1
ATOM 1462 N N . LYS A 1 200 ? 2.198 3.464 -3.582 1.00 97.25 200 LYS A N 1
ATOM 1463 C CA . LYS A 1 200 ? 2.398 3.126 -2.165 1.00 97.25 200 LYS A CA 1
ATOM 1464 C C . LYS A 1 200 ? 1.752 4.165 -1.241 1.00 97.25 200 LYS A C 1
ATOM 1466 O O . LYS A 1 200 ? 0.967 3.784 -0.380 1.00 97.25 200 LYS A O 1
ATOM 1471 N N . ASP A 1 201 ? 2.038 5.448 -1.451 1.00 97.56 201 ASP A N 1
ATOM 1472 C CA . ASP A 1 201 ? 1.540 6.530 -0.591 1.00 97.56 201 ASP A CA 1
ATOM 1473 C C . ASP A 1 201 ? 0.001 6.625 -0.629 1.00 97.56 201 ASP A C 1
ATOM 1475 O O . ASP A 1 201 ? -0.654 6.790 0.398 1.00 97.56 201 ASP A O 1
ATOM 1479 N N . GLU A 1 202 ? -0.599 6.480 -1.814 1.00 96.88 202 GLU A N 1
ATOM 1480 C CA . GLU A 1 202 ? -2.056 6.490 -1.993 1.00 96.88 202 GLU A CA 1
ATOM 1481 C C . GLU A 1 202 ? -2.741 5.227 -1.448 1.00 96.88 202 GLU A C 1
ATOM 1483 O O . GLU A 1 202 ? -3.872 5.316 -0.967 1.00 96.88 202 GLU A O 1
ATOM 1488 N N . LEU A 1 203 ? -2.078 4.064 -1.476 1.00 97.88 203 LEU A N 1
ATOM 1489 C CA . LEU A 1 203 ? -2.581 2.863 -0.805 1.00 97.88 203 LEU A CA 1
ATOM 1490 C C . LEU A 1 203 ? -2.592 3.051 0.715 1.00 97.88 203 LEU A C 1
ATOM 1492 O O . LEU A 1 203 ? -3.622 2.787 1.326 1.00 97.88 203 LEU A O 1
ATOM 1496 N N . THR A 1 204 ? -1.529 3.597 1.317 1.00 97.19 204 THR A N 1
ATOM 1497 C CA . THR A 1 204 ? -1.505 3.904 2.761 1.00 97.19 204 THR A CA 1
ATOM 1498 C C . THR A 1 204 ? -2.637 4.859 3.158 1.00 97.19 204 THR A C 1
ATOM 1500 O O . THR A 1 204 ? -3.410 4.541 4.057 1.00 97.19 204 THR A O 1
ATOM 1503 N N . LYS A 1 205 ? -2.847 5.960 2.422 1.00 97.50 205 LYS A N 1
ATOM 1504 C CA . LYS A 1 205 ? -3.991 6.870 2.660 1.00 97.50 205 LYS A CA 1
ATOM 1505 C C . LYS A 1 205 ? -5.351 6.179 2.518 1.00 97.50 205 LYS A C 1
ATOM 1507 O O . LYS A 1 205 ? -6.315 6.541 3.193 1.00 97.50 205 LYS A O 1
ATOM 1512 N N . THR A 1 206 ? -5.459 5.216 1.603 1.00 96.50 206 THR A N 1
ATOM 1513 C CA . THR A 1 206 ? -6.692 4.449 1.387 1.00 96.50 206 THR A CA 1
ATOM 1514 C C . THR A 1 206 ? -6.942 3.499 2.559 1.00 96.50 206 THR A C 1
ATOM 1516 O O . THR A 1 206 ? -8.050 3.481 3.088 1.00 96.50 206 THR A O 1
ATOM 1519 N N . GLU A 1 207 ? -5.918 2.787 3.029 1.00 95.50 207 GLU A N 1
ATOM 1520 C CA . GLU A 1 207 ? -5.964 1.932 4.222 1.00 95.50 207 GLU A CA 1
ATOM 1521 C C . GLU A 1 207 ? -6.350 2.726 5.482 1.00 95.50 207 GLU A C 1
ATOM 1523 O O . GLU A 1 207 ? -7.284 2.342 6.192 1.00 95.50 207 GLU A O 1
ATOM 1528 N N . GLU A 1 208 ? -5.719 3.883 5.709 1.00 96.06 208 GLU A N 1
ATOM 1529 C CA . GLU A 1 208 ? -6.056 4.823 6.788 1.00 96.06 208 GLU A CA 1
ATOM 1530 C C . GLU A 1 208 ? -7.526 5.258 6.716 1.00 96.06 208 GLU A C 1
ATOM 1532 O O . GLU A 1 208 ? -8.261 5.160 7.699 1.00 96.06 208 GLU A O 1
ATOM 1537 N N . LYS A 1 209 ? -7.996 5.6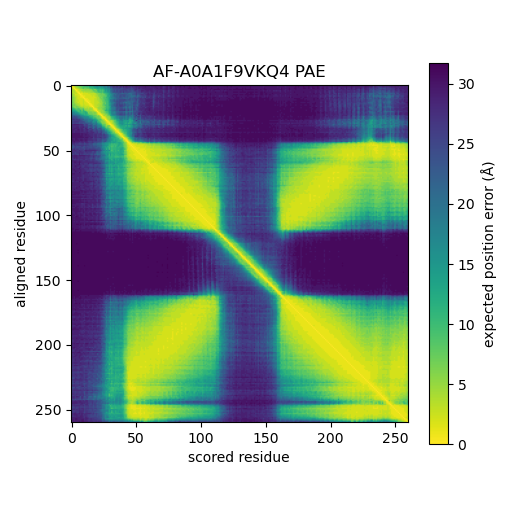84 5.535 1.00 96.19 209 LYS A N 1
ATOM 1538 C CA . LYS A 1 209 ? -9.378 6.139 5.317 1.00 96.19 209 LYS A CA 1
ATOM 1539 C C . LYS A 1 209 ? -10.410 5.029 5.535 1.00 96.19 209 LYS A C 1
ATOM 1541 O O . LYS A 1 209 ? -11.478 5.288 6.095 1.00 96.19 209 LYS A O 1
ATOM 1546 N N . LEU A 1 210 ? -10.122 3.806 5.089 1.00 94.31 210 LEU A N 1
ATOM 1547 C CA . LEU A 1 210 ? -11.000 2.650 5.289 1.00 94.31 210 LEU A CA 1
ATOM 1548 C C . LEU A 1 210 ? -11.045 2.236 6.768 1.00 94.31 210 LEU A C 1
ATOM 1550 O O . LEU A 1 210 ? -12.126 1.968 7.290 1.00 94.31 210 LEU A O 1
ATOM 1554 N N . THR A 1 211 ? -9.904 2.272 7.457 1.00 93.44 211 THR A N 1
ATOM 1555 C CA . THR A 1 211 ? -9.797 1.995 8.899 1.00 93.44 211 THR A CA 1
ATOM 1556 C C . THR A 1 211 ? -10.543 3.045 9.724 1.00 93.44 211 THR A C 1
ATOM 1558 O O . THR A 1 211 ? -11.378 2.695 10.559 1.00 93.44 211 THR A O 1
ATOM 1561 N N . ALA A 1 212 ? -10.340 4.333 9.430 1.00 94.50 212 ALA A N 1
ATOM 1562 C CA . ALA A 1 212 ? -11.037 5.444 10.077 1.00 94.50 212 ALA A CA 1
ATOM 1563 C C . ALA A 1 212 ? -12.564 5.359 9.906 1.00 94.50 212 ALA A C 1
ATOM 1565 O O . ALA A 1 212 ? -13.307 5.666 10.836 1.00 94.50 212 ALA A O 1
ATOM 1566 N N . ARG A 1 213 ? -13.050 4.884 8.749 1.00 94.06 213 ARG A N 1
ATOM 1567 C CA . ARG A 1 213 ? -14.485 4.658 8.508 1.00 94.06 213 ARG A CA 1
ATOM 1568 C C . ARG A 1 213 ? -15.082 3.604 9.446 1.00 94.06 213 ARG A C 1
ATOM 1570 O O . ARG A 1 213 ? -16.212 3.782 9.889 1.00 94.06 213 ARG A O 1
ATOM 1577 N N . VAL A 1 214 ? -14.349 2.526 9.734 1.00 94.12 214 VAL A N 1
ATOM 1578 C CA . VAL A 1 214 ? -14.783 1.482 10.683 1.00 94.12 214 VAL A CA 1
ATOM 1579 C C . VAL A 1 214 ? -14.736 2.009 12.115 1.00 94.12 214 VAL A C 1
ATOM 1581 O O . VAL A 1 214 ? -15.713 1.874 12.846 1.00 94.12 214 VAL A O 1
ATOM 1584 N N . LEU A 1 215 ? -13.636 2.664 12.500 1.00 93.81 215 LEU A N 1
ATOM 1585 C CA . LEU A 1 215 ? -13.488 3.250 13.834 1.00 93.81 215 LEU A CA 1
ATOM 1586 C C . LEU A 1 215 ? -14.583 4.282 14.136 1.00 93.81 215 LEU A C 1
ATOM 1588 O O . LEU A 1 215 ? -15.108 4.293 15.243 1.00 93.81 215 LEU A O 1
ATOM 1592 N N . ALA A 1 216 ? -14.995 5.087 13.152 1.00 94.56 216 ALA A N 1
ATOM 1593 C CA . ALA A 1 216 ? -16.086 6.042 13.322 1.00 94.56 216 ALA A CA 1
ATOM 1594 C C . ALA A 1 216 ? -17.433 5.374 13.670 1.00 94.56 216 ALA A C 1
ATOM 1596 O O . ALA A 1 216 ? -18.126 5.861 14.558 1.00 94.56 216 ALA A O 1
ATOM 1597 N N . ASP A 1 217 ? -17.821 4.264 13.025 1.00 93.94 217 ASP A N 1
ATOM 1598 C CA . ASP A 1 217 ? -19.071 3.555 13.375 1.00 93.94 217 ASP A CA 1
ATOM 1599 C C . ASP A 1 217 ? -18.962 2.876 14.753 1.00 93.94 217 ASP A C 1
ATOM 1601 O O . ASP A 1 217 ? -19.900 2.944 15.548 1.00 93.94 217 ASP A O 1
ATOM 1605 N N . ILE A 1 218 ? -17.785 2.327 15.091 1.00 94.00 218 ILE A N 1
ATOM 1606 C CA . ILE A 1 218 ? -17.499 1.782 16.430 1.00 94.00 218 ILE A CA 1
ATOM 1607 C C . ILE A 1 218 ? -17.644 2.870 17.505 1.00 94.00 218 ILE A C 1
ATOM 1609 O O . ILE A 1 218 ? -18.355 2.653 18.483 1.00 94.00 218 ILE A O 1
ATOM 1613 N N . TYR A 1 219 ? -17.029 4.045 17.333 1.00 94.69 219 TYR A N 1
ATOM 1614 C CA . TYR A 1 219 ? -17.111 5.136 18.312 1.00 94.69 219 TYR A CA 1
ATOM 1615 C C . TYR A 1 219 ? -18.525 5.722 18.428 1.00 94.69 219 TYR A C 1
ATOM 1617 O O . TYR A 1 219 ? -19.005 5.918 19.541 1.00 94.69 219 TYR A O 1
ATOM 1625 N N . ASN A 1 220 ? -19.238 5.907 17.310 1.00 94.38 220 ASN A N 1
ATOM 1626 C CA . ASN A 1 220 ? -20.634 6.367 17.312 1.00 94.38 220 ASN A CA 1
ATOM 1627 C C . ASN A 1 220 ? -21.590 5.384 18.013 1.00 94.38 220 ASN A C 1
ATOM 1629 O O . ASN A 1 220 ? -22.641 5.784 18.520 1.00 94.38 220 ASN A O 1
ATOM 1633 N N . LEU A 1 221 ? -21.281 4.084 17.992 1.00 94.44 221 LEU A N 1
ATOM 1634 C CA . LEU A 1 221 ? -22.024 3.075 18.743 1.00 94.44 221 LEU A CA 1
ATOM 1635 C C . LEU A 1 221 ? -21.620 3.064 20.222 1.00 94.44 221 LEU A C 1
ATOM 1637 O O . LEU A 1 221 ? -22.481 2.926 21.091 1.00 94.44 221 LEU A O 1
ATOM 1641 N N . LEU A 1 222 ? -20.327 3.231 20.496 1.00 93.69 222 LEU A N 1
ATOM 1642 C CA . LEU A 1 222 ? -19.771 3.246 21.841 1.00 93.69 222 LEU A CA 1
ATOM 1643 C C . LEU A 1 222 ? -20.305 4.413 22.676 1.00 93.69 222 LEU A C 1
ATOM 1645 O O . LEU A 1 222 ? -20.696 4.203 23.818 1.00 93.69 222 LEU A O 1
ATOM 1649 N N . GLU A 1 223 ? -20.377 5.612 22.096 1.00 92.69 223 GLU A N 1
ATOM 1650 C CA . GLU A 1 223 ? -20.939 6.807 22.738 1.00 92.69 223 GLU A CA 1
ATOM 1651 C C . GLU A 1 223 ? -22.397 6.582 23.167 1.00 92.69 223 GLU A C 1
ATOM 1653 O O . GLU A 1 223 ? -22.771 6.874 24.302 1.00 92.69 223 GLU A O 1
ATOM 1658 N N . LYS A 1 224 ? -23.213 5.979 22.292 1.00 92.44 224 LYS A N 1
ATOM 1659 C CA . LYS A 1 224 ? -24.609 5.639 22.607 1.00 92.44 224 LYS A CA 1
ATOM 1660 C C . LYS A 1 224 ? -24.695 4.646 23.757 1.00 92.44 224 LYS A C 1
ATOM 1662 O O . LYS A 1 224 ? -25.470 4.867 24.678 1.00 92.44 224 LYS A O 1
ATOM 1667 N N . LEU A 1 225 ? -23.883 3.590 23.728 1.00 91.31 225 LEU A N 1
ATOM 1668 C CA . LEU A 1 225 ? -23.867 2.574 24.780 1.00 91.31 225 LEU A CA 1
ATOM 1669 C C . LEU A 1 225 ? -23.389 3.157 26.121 1.00 91.31 225 LEU A C 1
ATOM 1671 O O . LEU A 1 225 ? -23.979 2.863 27.157 1.00 91.31 225 LEU A O 1
ATOM 1675 N N . ALA A 1 226 ? -22.392 4.047 26.104 1.00 90.75 226 ALA A N 1
ATOM 1676 C CA . ALA A 1 226 ? -21.923 4.760 27.291 1.00 90.75 226 ALA A CA 1
ATOM 1677 C C . ALA A 1 226 ? -23.046 5.572 27.959 1.00 90.75 226 ALA A C 1
ATOM 1679 O O . ALA A 1 226 ? -23.241 5.475 29.169 1.00 90.75 226 ALA A O 1
ATOM 1680 N N . VAL A 1 227 ? -23.826 6.316 27.166 1.00 90.69 227 VAL A N 1
ATOM 1681 C CA . VAL A 1 227 ? -24.963 7.114 27.655 1.00 90.69 227 VAL A CA 1
ATOM 1682 C C . VAL A 1 227 ? -26.148 6.237 28.083 1.00 90.69 227 VAL A C 1
ATOM 1684 O O . VAL A 1 227 ? -26.779 6.533 29.095 1.00 90.69 227 VAL A O 1
ATOM 1687 N N . GLU A 1 228 ? -26.451 5.166 27.343 1.00 89.81 228 GLU A N 1
ATOM 1688 C CA . GLU A 1 228 ? -27.536 4.222 27.660 1.00 89.81 228 GLU A CA 1
ATOM 1689 C C . GLU A 1 228 ? -27.293 3.474 28.984 1.00 89.81 228 GLU A C 1
ATOM 1691 O O . GLU A 1 228 ? -28.236 3.264 29.747 1.00 89.81 228 GLU A O 1
ATOM 1696 N N . GLU A 1 229 ? -26.046 3.083 29.269 1.00 87.75 229 GLU A N 1
ATOM 1697 C CA . GLU A 1 229 ? -25.700 2.243 30.429 1.00 87.75 229 GLU A CA 1
ATOM 1698 C C . GLU A 1 229 ? -25.031 3.009 31.587 1.00 87.75 229 GLU A C 1
ATOM 1700 O O . GLU A 1 229 ? -24.845 2.450 32.667 1.00 87.75 229 GLU A O 1
ATOM 1705 N N . GLY A 1 230 ? -24.733 4.301 31.409 1.00 88.12 230 GLY A N 1
ATOM 1706 C CA . GLY A 1 230 ? -24.179 5.174 32.452 1.00 88.12 230 GLY A CA 1
ATOM 1707 C C . GLY A 1 230 ? -22.664 5.061 32.654 1.00 88.12 230 GLY A C 1
ATOM 1708 O O . GLY A 1 230 ? -22.151 5.483 33.695 1.00 88.12 230 GLY A O 1
ATOM 1709 N N . TYR A 1 231 ? -21.932 4.518 31.677 1.00 90.00 231 TYR A N 1
ATOM 1710 C CA . TYR A 1 231 ? -20.473 4.456 31.736 1.00 90.00 231 TYR A CA 1
ATOM 1711 C C . TYR A 1 231 ? -19.868 5.847 31.578 1.00 90.00 231 TYR A C 1
ATOM 1713 O O . TYR A 1 231 ? -20.104 6.535 30.587 1.00 90.00 231 TYR A O 1
ATOM 1721 N N . SER A 1 232 ? -19.052 6.253 32.550 1.00 88.25 232 SER A N 1
ATOM 1722 C CA . SER A 1 232 ? -18.378 7.561 32.517 1.00 88.25 232 SER A CA 1
ATOM 1723 C C . SER A 1 232 ? -16.965 7.490 31.943 1.00 88.25 232 SER A C 1
ATOM 1725 O O . SER A 1 232 ? -16.447 8.496 31.467 1.00 88.25 232 SER A O 1
ATOM 1727 N N . ILE A 1 233 ? -16.337 6.311 31.974 1.00 89.75 233 ILE A N 1
ATOM 1728 C CA . ILE A 1 233 ? -15.017 6.060 31.387 1.00 89.75 233 ILE A CA 1
ATOM 1729 C C . ILE A 1 233 ? -15.040 4.688 30.715 1.00 89.75 233 ILE A C 1
ATOM 1731 O O . ILE A 1 233 ? -15.544 3.718 31.282 1.00 89.75 233 ILE A O 1
ATOM 1735 N N . ILE A 1 234 ? -14.461 4.610 29.518 1.00 92.00 234 ILE A N 1
ATOM 1736 C CA . ILE A 1 234 ? -14.278 3.365 28.773 1.00 92.00 234 ILE A CA 1
ATOM 1737 C C . ILE A 1 234 ? -12.804 3.243 28.389 1.00 92.00 234 ILE A C 1
ATOM 1739 O O . ILE A 1 234 ? -12.241 4.159 27.792 1.00 92.00 234 ILE A O 1
ATOM 1743 N N . ILE A 1 235 ? -12.179 2.122 28.748 1.00 92.75 235 ILE A N 1
ATOM 1744 C CA . ILE A 1 235 ? -10.737 1.889 28.585 1.00 92.75 235 ILE A CA 1
ATOM 1745 C C . ILE A 1 235 ? -10.497 0.758 27.573 1.00 92.75 235 ILE A C 1
ATOM 1747 O O . ILE A 1 235 ? -11.202 -0.251 27.576 1.00 92.75 235 ILE A O 1
ATOM 1751 N N . ASP A 1 236 ? -9.486 0.890 26.711 1.00 93.44 236 ASP A N 1
ATOM 1752 C CA . ASP A 1 236 ? -9.037 -0.241 25.890 1.00 93.44 236 ASP A CA 1
ATOM 1753 C C . ASP A 1 236 ? -8.469 -1.345 26.796 1.00 93.44 236 ASP A C 1
ATOM 1755 O O . ASP A 1 236 ? -7.531 -1.121 27.565 1.00 93.44 236 ASP A O 1
ATOM 1759 N N . LYS A 1 237 ? -9.025 -2.551 26.672 1.00 93.06 237 LYS A N 1
ATOM 1760 C CA . LYS A 1 237 ? -8.642 -3.765 27.394 1.00 93.06 237 LYS A CA 1
ATOM 1761 C C . LYS A 1 237 ? -7.158 -4.106 27.232 1.00 93.06 237 LYS A C 1
ATOM 1763 O O . LYS A 1 237 ? -6.588 -4.699 28.141 1.00 93.06 237 LYS A O 1
ATOM 1768 N N . ASN A 1 238 ? -6.516 -3.685 26.140 1.00 91.69 238 ASN A N 1
ATOM 1769 C CA . ASN A 1 238 ? -5.067 -3.825 25.955 1.00 91.69 238 ASN A CA 1
ATOM 1770 C C . ASN A 1 238 ? -4.242 -3.078 27.031 1.00 91.69 238 ASN A C 1
ATOM 1772 O O . ASN A 1 238 ? -3.096 -3.443 27.284 1.00 91.69 238 ASN A O 1
ATOM 1776 N N . ASN A 1 239 ? -4.829 -2.079 27.702 1.00 91.06 239 ASN A N 1
ATOM 1777 C CA . ASN A 1 239 ? -4.224 -1.317 28.801 1.00 91.06 239 ASN A CA 1
ATOM 1778 C C . ASN A 1 239 ? -4.748 -1.731 30.196 1.00 91.06 239 ASN A C 1
ATOM 1780 O O . ASN A 1 239 ? -4.426 -1.081 31.191 1.00 91.06 239 ASN A O 1
ATOM 1784 N N . VAL A 1 240 ? -5.558 -2.794 30.295 1.00 90.00 240 VAL A N 1
ATOM 1785 C CA . VAL A 1 240 ? -6.187 -3.251 31.546 1.00 90.00 240 VAL A CA 1
ATOM 1786 C C . VAL A 1 240 ? -5.580 -4.586 31.981 1.00 90.00 240 VAL A C 1
ATOM 1788 O O . VAL A 1 240 ? -5.816 -5.620 31.362 1.00 90.00 240 VAL A O 1
ATOM 1791 N N . LEU A 1 241 ? -4.826 -4.582 33.086 1.00 88.94 241 LEU A N 1
ATOM 1792 C CA . LEU A 1 241 ? -4.211 -5.801 33.637 1.00 88.94 241 LEU A CA 1
ATOM 1793 C C . LEU A 1 241 ? -5.226 -6.732 34.320 1.00 88.94 241 LEU A C 1
ATOM 1795 O O . LEU A 1 241 ? -5.070 -7.951 34.294 1.00 88.94 241 LEU A O 1
ATOM 1799 N N . TYR A 1 242 ? -6.251 -6.160 34.954 1.00 86.31 242 TYR A N 1
ATOM 1800 C CA . TYR A 1 242 ? -7.323 -6.885 35.632 1.00 86.31 242 TYR A CA 1
ATOM 1801 C C . TYR A 1 242 ? -8.585 -6.019 35.694 1.00 86.31 242 TYR A C 1
ATOM 1803 O O . TYR A 1 242 ? -8.507 -4.817 35.938 1.00 86.31 242 TYR A O 1
ATOM 1811 N N . GLY A 1 243 ? -9.744 -6.650 35.522 1.00 80.62 243 GLY A N 1
ATOM 1812 C CA . GLY A 1 243 ? -11.065 -6.049 35.668 1.00 80.62 243 GLY A CA 1
ATOM 1813 C C . GLY A 1 243 ? -12.102 -7.140 35.936 1.00 80.62 243 GLY A C 1
ATOM 1814 O O . GLY A 1 243 ? -11.864 -8.314 35.640 1.00 80.62 243 GLY A O 1
ATOM 1815 N N . GLN A 1 244 ? -13.241 -6.783 36.534 1.00 81.38 244 GLN A N 1
ATOM 1816 C CA . GLN A 1 244 ? -14.321 -7.751 36.745 1.00 81.38 244 GLN A CA 1
ATOM 1817 C C . GLN A 1 244 ? -15.048 -8.007 35.424 1.00 81.38 244 GLN A C 1
ATOM 1819 O O . GLN A 1 244 ? -15.389 -7.062 34.724 1.00 81.38 244 GLN A O 1
ATOM 1824 N N . SER A 1 245 ? -15.375 -9.265 35.114 1.00 72.75 245 SER A N 1
ATOM 1825 C CA . SER A 1 245 ? -15.974 -9.646 33.822 1.00 72.75 245 SER A CA 1
ATOM 1826 C C . SER A 1 245 ? -17.263 -8.893 33.460 1.00 72.75 245 SER A C 1
ATOM 1828 O O . SER A 1 245 ? -17.543 -8.728 32.281 1.00 72.75 245 SER A O 1
ATOM 1830 N N . GLY A 1 246 ? -18.023 -8.401 34.447 1.00 74.06 246 GLY A N 1
ATOM 1831 C CA . GLY A 1 246 ? -19.221 -7.577 34.227 1.00 74.06 246 GLY A CA 1
ATOM 1832 C C . GLY A 1 246 ? -18.956 -6.144 33.737 1.00 74.06 246 GLY A C 1
ATOM 1833 O O . GLY A 1 246 ? -19.909 -5.427 33.454 1.00 74.06 246 GLY A O 1
ATOM 1834 N N . GLN A 1 247 ? -17.690 -5.725 33.648 1.00 84.62 247 GLN A N 1
ATOM 1835 C CA . GLN A 1 247 ? -17.252 -4.423 33.125 1.00 84.62 247 GLN A CA 1
ATOM 1836 C C . GLN A 1 247 ? -16.713 -4.530 31.682 1.00 84.62 247 GLN A C 1
ATOM 1838 O O . GLN A 1 247 ? -16.374 -3.511 31.083 1.00 84.62 247 GLN A O 1
ATOM 1843 N N . ASP A 1 248 ? -16.642 -5.740 31.108 1.00 91.81 248 ASP A N 1
ATOM 1844 C CA . ASP A 1 248 ? -16.283 -5.944 29.701 1.00 91.81 248 ASP A CA 1
ATOM 1845 C C . ASP A 1 248 ? -17.511 -5.754 28.799 1.00 91.81 248 ASP A C 1
ATOM 1847 O O . ASP A 1 248 ? -18.457 -6.542 28.847 1.00 91.81 248 ASP A O 1
ATOM 1851 N N . ILE A 1 249 ? -17.495 -4.725 27.952 1.00 93.56 249 ILE A N 1
ATOM 1852 C CA . ILE A 1 249 ? -18.600 -4.424 27.024 1.00 93.56 249 ILE A CA 1
ATOM 1853 C C . ILE A 1 249 ? -18.336 -4.900 25.588 1.00 93.56 249 ILE A C 1
ATOM 1855 O O . ILE A 1 249 ? -19.128 -4.616 24.687 1.00 93.56 249 ILE A O 1
ATOM 1859 N N . THR A 1 250 ? -17.243 -5.638 25.356 1.00 94.38 250 THR A N 1
ATOM 1860 C CA . THR A 1 250 ? -16.806 -6.068 24.015 1.00 94.38 250 THR A CA 1
ATOM 1861 C C . THR A 1 250 ? -17.892 -6.843 23.266 1.00 94.38 250 THR A C 1
ATOM 1863 O O . THR A 1 250 ? -18.217 -6.498 22.132 1.00 94.38 250 THR A O 1
ATOM 1866 N N . ASP A 1 251 ? -18.469 -7.876 23.888 1.00 93.62 251 ASP A N 1
ATOM 1867 C CA . ASP A 1 251 ? -19.493 -8.719 23.254 1.00 93.62 251 ASP A CA 1
ATOM 1868 C C . ASP A 1 251 ? -20.781 -7.934 22.964 1.00 93.62 251 ASP A C 1
ATOM 1870 O O . ASP A 1 251 ? -21.316 -8.016 21.861 1.00 93.62 251 ASP A O 1
ATOM 1874 N N . LYS A 1 252 ? -21.197 -7.062 23.890 1.00 92.50 252 LYS A N 1
ATOM 1875 C CA . LYS A 1 252 ? -22.381 -6.200 23.748 1.00 92.50 252 LYS A CA 1
ATOM 1876 C C . LYS A 1 252 ? -22.265 -5.236 22.558 1.00 92.50 252 LYS A C 1
ATOM 1878 O O . LYS A 1 252 ? -23.234 -5.030 21.828 1.00 92.50 252 LYS A O 1
ATOM 1883 N N . ILE A 1 253 ? -21.074 -4.674 22.321 1.00 93.94 253 ILE A N 1
ATOM 1884 C CA . ILE A 1 253 ? -20.796 -3.860 21.125 1.00 93.94 253 ILE A CA 1
ATOM 1885 C C . ILE A 1 253 ? -20.844 -4.719 19.852 1.00 93.94 253 ILE A C 1
ATOM 1887 O O . ILE A 1 253 ? -21.426 -4.288 18.859 1.00 93.94 253 ILE A O 1
ATOM 1891 N N . ILE A 1 254 ? -20.269 -5.928 19.863 1.00 94.88 254 ILE A N 1
ATOM 1892 C CA . ILE A 1 254 ? -20.264 -6.830 18.696 1.00 94.88 254 ILE A CA 1
ATOM 1893 C C . ILE A 1 254 ? -21.692 -7.233 18.306 1.00 94.88 254 ILE A C 1
ATOM 1895 O O . ILE A 1 254 ? -22.059 -7.106 17.138 1.00 94.88 254 ILE A O 1
ATOM 1899 N N . GLU A 1 255 ? -22.518 -7.640 19.270 1.00 94.00 255 GLU A N 1
ATOM 1900 C CA . GLU A 1 255 ? -23.932 -7.967 19.052 1.00 94.00 255 GLU A CA 1
ATOM 1901 C C . GLU A 1 255 ? -24.699 -6.778 18.453 1.00 94.00 255 GLU A C 1
ATOM 1903 O O . GLU A 1 255 ? -25.427 -6.928 17.471 1.00 94.00 255 GLU A O 1
ATOM 1908 N N . ARG A 1 256 ? -24.482 -5.565 18.980 1.00 92.12 256 ARG A N 1
ATOM 1909 C CA . ARG A 1 256 ? -25.160 -4.337 18.525 1.00 92.12 256 ARG A CA 1
ATOM 1910 C C . ARG A 1 256 ? -24.609 -3.783 17.197 1.00 92.12 256 ARG A C 1
ATOM 1912 O O . ARG A 1 256 ? -25.294 -2.988 16.558 1.00 92.12 256 ARG A O 1
ATOM 1919 N N . LEU A 1 257 ? -23.423 -4.214 16.748 1.00 90.88 257 LEU A N 1
ATOM 1920 C CA . LEU A 1 257 ? -22.926 -4.012 15.375 1.00 90.88 257 LEU A CA 1
ATOM 1921 C C . LEU A 1 257 ? -23.517 -5.019 14.381 1.00 90.88 257 LEU A C 1
ATOM 1923 O O . LEU A 1 257 ? -23.696 -4.678 13.217 1.00 90.88 257 LEU A O 1
ATOM 1927 N N . GLN A 1 258 ? -23.773 -6.256 14.815 1.00 87.31 258 GLN A N 1
ATOM 1928 C CA . GLN A 1 258 ? -24.268 -7.339 13.955 1.00 87.31 258 GLN A CA 1
ATOM 1929 C C . GLN A 1 258 ? -25.798 -7.360 13.828 1.00 87.31 258 GLN A C 1
ATOM 1931 O O . GLN A 1 258 ? -26.315 -7.839 12.824 1.00 87.31 258 GLN A O 1
ATOM 1936 N N . GLY A 1 259 ? -26.520 -6.825 14.816 1.00 80.94 259 GLY A N 1
ATOM 1937 C CA . GLY A 1 259 ? -27.979 -6.664 14.802 1.00 80.94 259 GLY A CA 1
ATOM 1938 C C . G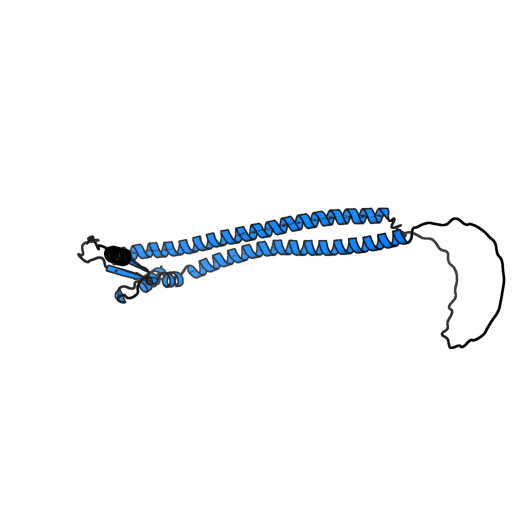LY A 1 259 ? -28.492 -5.372 14.145 1.00 80.94 259 GLY A C 1
ATOM 1939 O O . GLY A 1 259 ? -29.637 -4.999 14.400 1.00 80.94 259 GLY A O 1
ATOM 1940 N N . ARG A 1 260 ? -27.656 -4.669 13.366 1.00 62.06 260 ARG A N 1
ATOM 1941 C CA . ARG A 1 260 ? -27.981 -3.433 12.624 1.00 62.06 260 ARG A CA 1
ATOM 1942 C C . ARG A 1 260 ? -28.001 -3.666 11.114 1.00 62.06 260 ARG A C 1
ATOM 1944 O O . ARG A 1 260 ? -28.822 -2.983 10.466 1.00 62.06 260 ARG A O 1
#

Solvent-accessible surface area (backbone atoms only — not comparable to full-atom values): 16253 Å² total; per-residue (Å²): 125,72,69,61,58,56,50,52,53,50,52,51,50,51,54,57,57,57,62,70,64,72,78,78,76,78,76,88,77,79,83,79,70,80,68,69,72,82,87,50,95,58,72,63,44,67,35,30,31,47,62,71,60,39,59,70,67,37,80,58,46,67,58,54,50,51,54,50,54,52,52,51,51,54,54,49,50,54,50,50,53,56,49,48,57,45,51,54,52,50,53,50,48,53,52,54,49,52,52,45,52,54,50,52,50,51,46,52,51,55,58,69,73,64,74,80,90,79,79,91,82,78,91,85,92,85,92,80,89,81,86,87,86,91,87,89,86,92,87,84,91,81,88,82,91,85,87,83,83,89,81,83,86,85,85,88,85,78,84,74,78,80,43,64,68,62,54,50,52,51,41,52,52,52,50,54,51,48,52,52,50,52,52,50,47,48,53,51,52,49,49,50,54,51,50,54,51,51,51,51,57,54,48,53,54,47,53,51,52,56,50,52,56,53,51,50,55,52,50,64,50,46,55,52,51,27,67,76,73,49,41,70,43,78,42,56,39,92,78,52,94,77,78,62,78,93,31,55,48,39,66,64,52,43,52,62,59,71,76,108

Sequence (260 aa):
MNHLHGFLYRALLLLLTLSALSGLVSSVEIPLEKGVINGSGKSGDIAYLNIDRIFSAHPMKNRLKAEFEADVEKRKAEIVLLSGAVADLNKIVVSTTTEINHAKLALMIIRSTQAPAIEPAAVEVSSANASSTVAAVSSAPASVLAVLPGVSASTASAAGILTAEALEKEISVKEAFLAELNATIGKKKDEIRALTRKNKDELTKTEEKLTARVLADIYNLLEKLAVEEGYSIIIDKNNVLYGQSGQDITDKIIERLQGR

Nearest PDB structures (foldseek):
  4kqt-assembly1_A  TM=7.900E-01  e=1.393E-03  Caulobacter vibrioides CB15
  4cgk-assembly1_A  TM=4.523E-01  e=3.577E+00  Streptococcus pneumoniae D39
  7fde-assembly1_M  TM=4.652E-01  e=8.889E+00  Saccharomyces cerevisiae S288C

pLDDT: mean 76.87, std 22.86, range [31.38, 98.0]

Radius of gyration: 47.3 Å; Cα contacts (8 Å, |Δi|>4): 120; chains: 1; bounding box: 101×62×128 Å

Mean predicted aligned error: 17.4 Å

Foldseek 3Di:
DPVVVVVVVVVVVVVVVVVVVPPPPDDPDDPQDQPPQDDDSDRFDEFEEAPVLLCVLFPCNVVLVVVLVVLVVVLVVVLVVLVVVL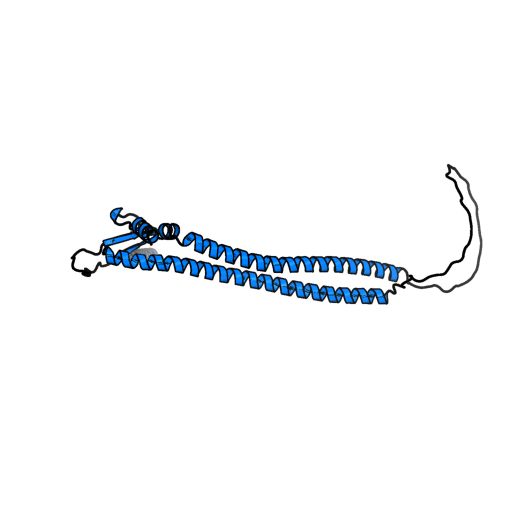VVLVVVLVVLVVVLVVLVVVLVVVVVVCDDDDDDDDDDDDDDDDDDDDDDDDDDDDDDDDDDDDDDDDDDDPCPPPDSVVSVVVSVVSVVVSVVSVVVSVVSVVVSVVSVVVSVVVSVVSVVVSSVVSVVVLVVLVVVVCSVVRHPHYYYCVPPPDDDPVSYCHVVSSCVSVVD

Secondary structure (DSSP, 8-state):
-HHHHHHHHHHHHHHHHHHTTTT-------------STT--PPPEEEEE-HHHHHHH-TTHHHHHHHHHHHHHHHHHHHHHHHHHHHHHHHHHHHHHHHHHHHHHHHHHHHHT-SPPPP--------------------------------------------HHHHHHHHHHHHHHHHHHHHHHHHHHHHHHHHHHHHHHHHHHHHHHHHHHHHHHHHHHHHHHHHHHTEEEEEEGGG-S---GGGB-HHHHHHHHHT-